Protein AF-0000000087803487 (afdb_homodimer)

Sequence (264 aa):
MKLSTILIPTVLTLSSTSTALGINCRGSGGCAGSGSIGGSGTRLSHIKNKIDGIDDNKHYNNGDHIACEENKLGTGICAFFQSTGSGGSGADAKRLVQKLINHGCTACGSVPTGKENTVKKGQLTVNYVSKPMKLSTILIPTVLTLSSTSTALGINCRGSGGCAGSGSIGGSGTRLSHIKNKIDGIDDNKHYNNGDHIACEENKLGTGICAFFQSTGSGGSGADAKRLVQKLINHGCTACGSVPTGKENTVKKGQLTVNYVSKP

Structure (mmCIF, N/CA/C/O backbone):
data_AF-0000000087803487-model_v1
#
loop_
_entity.id
_entity.type
_entity.pdbx_description
1 polymer 'Killer toxin Kp4/SMK'
#
loop_
_atom_site.group_PDB
_atom_site.id
_atom_site.type_symbol
_atom_site.label_atom_id
_atom_site.label_alt_id
_atom_site.label_comp_id
_atom_site.label_asym_id
_atom_site.label_entity_id
_atom_site.label_seq_id
_atom_site.pdbx_PDB_ins_code
_atom_site.Cartn_x
_atom_site.Cartn_y
_atom_site.Cartn_z
_atom_site.occupancy
_atom_site.B_iso_or_equiv
_atom_site.auth_seq_id
_atom_site.auth_comp_id
_atom_site.auth_asym_id
_atom_site.auth_atom_id
_atom_site.pdbx_PDB_model_num
ATOM 1 N N . MET A 1 1 ? -65.438 7.41 -13.367 1 34.5 1 MET A N 1
ATOM 2 C CA . MET A 1 1 ? -64.125 7.938 -13.016 1 34.5 1 MET A CA 1
ATOM 3 C C . MET A 1 1 ? -63.062 6.871 -13.188 1 34.5 1 MET A C 1
ATOM 5 O O . MET A 1 1 ? -63.094 5.84 -12.516 1 34.5 1 MET A O 1
ATOM 9 N N . LYS A 1 2 ? -62.531 6.637 -14.469 1 46.53 2 LYS A N 1
ATOM 10 C CA . LYS A 1 2 ? -61.469 5.715 -14.82 1 46.53 2 LYS A CA 1
ATOM 11 C C . LYS A 1 2 ? -60.188 5.992 -14.008 1 46.53 2 LYS A C 1
ATOM 13 O O . LYS A 1 2 ? -59.688 7.109 -14.023 1 46.53 2 LYS A O 1
ATOM 18 N N . LEU A 1 3 ? -59.969 5.293 -12.914 1 48.53 3 LEU A N 1
ATOM 19 C CA . LEU A 1 3 ? -58.781 5.281 -12.094 1 48.53 3 LEU A CA 1
ATOM 20 C C . LEU A 1 3 ? -57.562 4.898 -12.93 1 48.53 3 LEU A C 1
ATOM 22 O O . LEU A 1 3 ? -57.469 3.775 -13.43 1 48.53 3 LEU A O 1
ATOM 26 N N . SER A 1 4 ? -56.969 5.828 -13.742 1 49.94 4 SER A N 1
ATOM 27 C CA . SER A 1 4 ? -55.75 5.578 -14.453 1 49.94 4 SER A CA 1
ATOM 28 C C . SER A 1 4 ? -54.594 5.293 -13.492 1 49.94 4 SER A C 1
ATOM 30 O O . SER A 1 4 ? -54.344 6.062 -12.555 1 49.94 4 SER A O 1
ATOM 32 N N . THR A 1 5 ? -54.281 4.066 -13.227 1 52 5 THR A N 1
ATOM 33 C CA . THR A 1 5 ? -53.125 3.58 -12.461 1 52 5 THR A CA 1
ATOM 34 C C . THR A 1 5 ? -51.844 4.062 -13.078 1 52 5 THR A C 1
ATOM 36 O O . THR A 1 5 ? -51.531 3.75 -14.234 1 52 5 THR A O 1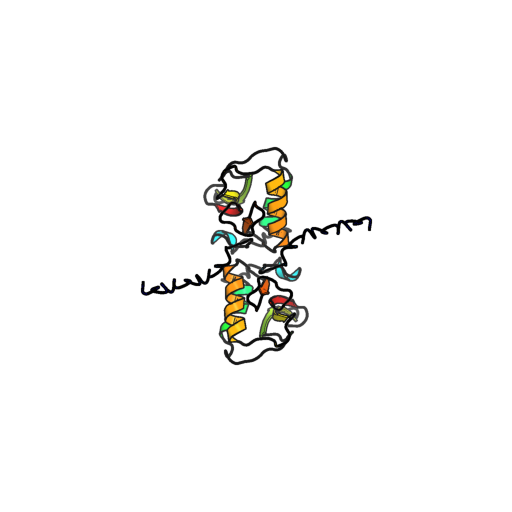
ATOM 39 N N . ILE A 1 6 ? -51.344 5.301 -12.758 1 52.5 6 ILE A N 1
ATOM 40 C CA . ILE A 1 6 ? -50 5.773 -13.125 1 52.5 6 ILE A CA 1
ATOM 41 C C . ILE A 1 6 ? -48.938 4.852 -12.531 1 52.5 6 ILE A C 1
ATOM 43 O O . ILE A 1 6 ? -48.844 4.723 -11.305 1 52.5 6 ILE A O 1
ATOM 47 N N . LEU A 1 7 ? -48.5 3.861 -13.25 1 50.97 7 LEU A N 1
ATOM 48 C CA . LEU A 1 7 ? -47.344 3.047 -12.852 1 50.97 7 LEU A CA 1
ATOM 49 C C . LEU A 1 7 ? -46.094 3.891 -12.766 1 50.97 7 LEU A C 1
ATOM 51 O O . LEU A 1 7 ? -45.656 4.484 -13.766 1 50.97 7 LEU A O 1
ATOM 55 N N . ILE A 1 8 ? -45.688 4.43 -11.633 1 52.19 8 ILE A N 1
ATOM 56 C CA . ILE A 1 8 ? -44.438 5.129 -11.43 1 52.19 8 ILE A CA 1
ATOM 57 C C . ILE A 1 8 ? -43.281 4.152 -11.602 1 52.19 8 ILE A C 1
ATOM 59 O O . ILE A 1 8 ? -43.188 3.145 -10.898 1 52.19 8 ILE A O 1
ATOM 63 N N . PRO A 1 9 ? -42.531 4.262 -12.68 1 53.34 9 PRO A N 1
ATOM 64 C CA . PRO A 1 9 ? -41.344 3.391 -12.789 1 53.34 9 PRO A CA 1
ATOM 65 C C . PRO A 1 9 ? -40.312 3.645 -11.695 1 53.34 9 PRO A C 1
ATOM 67 O O . PRO A 1 9 ? -40 4.801 -11.375 1 53.34 9 PRO A O 1
ATOM 70 N N . THR A 1 10 ? -40.188 2.717 -10.773 1 50.25 10 THR A N 1
ATOM 71 C CA . THR A 1 10 ? -39.094 2.775 -9.789 1 50.25 10 THR A CA 1
ATOM 72 C C . THR A 1 10 ? -37.75 2.652 -10.461 1 50.25 10 THR A C 1
ATOM 74 O O . THR A 1 10 ? -37.469 1.669 -11.156 1 50.25 10 THR A O 1
ATOM 77 N N . VAL A 1 11 ? -37 3.768 -10.766 1 45.25 11 VAL A N 1
ATOM 78 C CA . VAL A 1 11 ? -35.656 3.762 -11.258 1 45.25 11 VAL A CA 1
ATOM 79 C C . VAL A 1 11 ? -34.719 3.131 -10.211 1 45.25 11 VAL A C 1
ATOM 81 O O . VAL A 1 11 ? -34.562 3.656 -9.102 1 45.25 11 VAL A O 1
ATOM 84 N N . LEU A 1 12 ? -34.438 1.864 -10.242 1 41.06 12 LEU A N 1
ATOM 85 C CA . LEU A 1 12 ? -33.375 1.243 -9.461 1 41.06 12 LEU A CA 1
ATOM 86 C C . LEU A 1 12 ? -32 1.821 -9.836 1 41.06 12 LEU A C 1
ATOM 88 O O . LEU A 1 12 ? -31.547 1.643 -10.969 1 41.06 12 LEU A O 1
ATOM 92 N N . THR A 1 13 ? -31.578 2.938 -9.305 1 40.91 13 THR A N 1
ATOM 93 C CA . THR A 1 13 ? -30.203 3.396 -9.492 1 40.91 13 THR A CA 1
ATOM 94 C C . THR A 1 13 ? -29.203 2.393 -8.914 1 40.91 13 THR A C 1
ATOM 96 O O . THR A 1 13 ? -29.297 2.027 -7.742 1 40.91 13 THR A O 1
ATOM 99 N N . LEU A 1 14 ? -28.734 1.494 -9.648 1 40 14 LEU A N 1
ATOM 100 C CA . LEU A 1 14 ? -27.562 0.733 -9.25 1 40 14 LEU A CA 1
ATOM 101 C C . LEU A 1 14 ? -26.422 1.665 -8.844 1 40 14 LEU A C 1
ATOM 103 O O . LEU A 1 14 ? -25.891 2.404 -9.68 1 40 14 LEU A O 1
ATOM 107 N N . SER A 1 15 ? -26.375 2.162 -7.691 1 35.06 15 SER A N 1
ATOM 108 C CA . SER A 1 15 ? -25.188 2.854 -7.199 1 35.06 15 SER A CA 1
ATOM 109 C C . SER A 1 15 ? -23.938 2.01 -7.398 1 35.06 15 SER A C 1
ATOM 111 O O . SER A 1 15 ? -23.812 0.922 -6.832 1 35.06 15 SER A O 1
ATOM 113 N N . SER A 1 16 ? -23.359 2.047 -8.547 1 38.47 16 SER A N 1
ATOM 114 C CA . SER A 1 16 ? -22.016 1.494 -8.617 1 38.47 16 SER A CA 1
ATOM 115 C C . SER A 1 16 ? -21.156 1.975 -7.445 1 38.47 16 SER A C 1
ATOM 117 O O . SER A 1 16 ? -21 3.18 -7.242 1 38.47 16 SER A O 1
ATOM 119 N N . THR A 1 17 ? -21.219 1.384 -6.344 1 41 17 THR A N 1
ATOM 120 C CA . THR A 1 17 ? -20.312 1.704 -5.238 1 41 17 THR A CA 1
ATOM 121 C C . THR A 1 17 ? -18.875 1.865 -5.734 1 41 17 THR A C 1
ATOM 123 O O . THR A 1 17 ? -18.25 0.888 -6.129 1 41 17 THR A O 1
ATOM 126 N N . SER A 1 18 ? -18.75 2.797 -6.691 1 46.12 18 SER A N 1
ATOM 127 C CA . SER A 1 18 ? -17.344 3.105 -6.938 1 46.12 18 SER A CA 1
ATOM 128 C C . SER A 1 18 ? -16.562 3.164 -5.633 1 46.12 18 SER A C 1
ATOM 130 O O . SER A 1 18 ? -16.922 3.898 -4.711 1 46.12 18 SER A O 1
ATOM 132 N N . THR A 1 19 ? -16.141 1.984 -5.223 1 59.47 19 THR A N 1
ATOM 133 C CA . THR A 1 19 ? -15.422 1.932 -3.951 1 59.47 19 THR A CA 1
ATOM 134 C C . THR A 1 19 ? -14.367 3.029 -3.877 1 59.47 19 THR A C 1
ATOM 136 O O . THR A 1 19 ? -13.508 3.135 -4.758 1 59.47 19 THR A O 1
ATOM 139 N N . ALA A 1 20 ? -14.703 4.145 -3.322 1 76.88 20 ALA A N 1
ATOM 140 C CA . ALA A 1 20 ? -13.82 5.285 -3.092 1 76.88 20 ALA A CA 1
ATOM 141 C C . ALA A 1 20 ? -12.445 4.828 -2.621 1 76.88 20 ALA A C 1
ATOM 143 O O . ALA A 1 20 ? -12.328 3.83 -1.909 1 76.88 20 ALA A O 1
ATOM 144 N N . LEU A 1 21 ? -11.414 5.488 -3.158 1 89.56 21 LEU A N 1
ATOM 145 C CA . LEU A 1 21 ? -10.039 5.168 -2.783 1 89.56 21 LEU A CA 1
ATOM 146 C C . LEU A 1 21 ? -9.82 5.395 -1.293 1 89.56 21 LEU A C 1
ATOM 148 O O . LEU A 1 21 ? -10.031 6.5 -0.791 1 89.56 21 LEU A O 1
ATOM 152 N N . GLY A 1 22 ? -9.562 4.293 -0.544 1 95.12 22 GLY A N 1
ATOM 153 C CA . GLY A 1 22 ? -9.211 4.383 0.862 1 95.12 22 GLY A CA 1
ATOM 154 C C . GLY A 1 22 ? -7.711 4.48 1.095 1 95.12 22 GLY A C 1
ATOM 155 O O . GLY A 1 22 ? -7.004 5.145 0.338 1 95.12 22 GLY A O 1
ATOM 156 N N . ILE A 1 23 ? -7.289 3.928 2.154 1 97.12 23 ILE A N 1
ATOM 157 C CA . ILE A 1 23 ? -5.855 3.91 2.438 1 97.12 23 ILE A CA 1
ATOM 158 C C . ILE A 1 23 ? -5.113 3.225 1.294 1 97.12 23 ILE A C 1
ATOM 160 O O . ILE A 1 23 ? -5.578 2.219 0.756 1 97.12 23 ILE A O 1
ATOM 164 N N . ASN A 1 24 ? -3.982 3.787 0.907 1 96.94 24 ASN A N 1
ATOM 165 C CA . ASN A 1 24 ? -3.197 3.271 -0.21 1 96.94 24 ASN A CA 1
ATOM 166 C C . ASN A 1 24 ? -1.729 3.664 -0.09 1 96.94 24 ASN A C 1
ATOM 168 O O . ASN A 1 24 ? -1.373 4.516 0.727 1 96.94 24 ASN A O 1
ATOM 172 N N . CYS A 1 25 ? -0.893 3.092 -0.933 1 95.31 25 CYS A N 1
ATOM 173 C CA . CYS A 1 25 ? 0.537 3.379 -0.906 1 95.31 25 CYS A CA 1
ATOM 174 C C . CYS A 1 25 ? 0.983 4.047 -2.199 1 95.31 25 CYS A C 1
ATOM 176 O O . CYS A 1 25 ? 2.107 3.836 -2.658 1 95.31 25 CYS A O 1
ATOM 178 N N . ARG A 1 26 ? 0.117 4.855 -2.797 1 94 26 ARG A N 1
ATOM 179 C CA . ARG A 1 26 ? 0.461 5.578 -4.02 1 94 26 ARG A CA 1
ATOM 180 C C . ARG A 1 26 ? 1.371 6.762 -3.717 1 94 26 ARG A C 1
ATOM 182 O O . ARG A 1 26 ? 1.434 7.23 -2.578 1 94 26 ARG A O 1
ATOM 189 N N . GLY A 1 27 ? 2.027 7.16 -4.758 1 92.12 27 GLY A N 1
ATOM 190 C CA . GLY A 1 27 ? 2.859 8.352 -4.699 1 92.12 27 GLY A CA 1
ATOM 191 C C . GLY A 1 27 ? 3.416 8.758 -6.051 1 92.12 27 GLY A C 1
ATOM 192 O O . GLY A 1 27 ? 3.283 8.016 -7.027 1 92.12 27 GLY A O 1
ATOM 193 N N . SER A 1 28 ? 3.945 9.891 -6.008 1 89.75 28 SER A N 1
ATOM 194 C CA . SER A 1 28 ? 4.59 10.359 -7.227 1 89.75 28 SER A CA 1
ATOM 195 C C . SER A 1 28 ? 5.828 9.531 -7.559 1 89.75 28 SER A C 1
ATOM 197 O O . SER A 1 28 ? 6.223 8.664 -6.781 1 89.75 28 SER A O 1
ATOM 199 N N . GLY A 1 29 ? 6.43 9.719 -8.719 1 82.38 29 GLY A N 1
ATOM 200 C CA . GLY A 1 29 ? 7.555 8.945 -9.219 1 82.38 29 GLY A CA 1
ATOM 201 C C . GLY A 1 29 ? 8.75 8.961 -8.281 1 82.38 29 GLY A C 1
ATOM 202 O O . GLY A 1 29 ? 9.508 7.992 -8.234 1 82.38 29 GLY A O 1
ATOM 203 N N . GLY A 1 30 ? 8.898 10.039 -7.594 1 79.56 30 GLY A N 1
ATOM 204 C CA . GLY A 1 30 ? 10 10.148 -6.648 1 79.56 30 GLY A CA 1
ATOM 205 C C . GLY A 1 30 ? 9.906 9.172 -5.496 1 79.56 30 GLY A C 1
ATOM 206 O O . GLY A 1 30 ? 10.859 8.992 -4.742 1 79.56 30 GLY A O 1
ATOM 207 N N . CYS A 1 31 ? 8.75 8.438 -5.336 1 82.31 31 CYS A N 1
ATOM 208 C CA . CYS A 1 31 ? 8.547 7.469 -4.262 1 82.31 31 CYS A CA 1
ATOM 209 C C . CYS A 1 31 ? 9.07 6.094 -4.66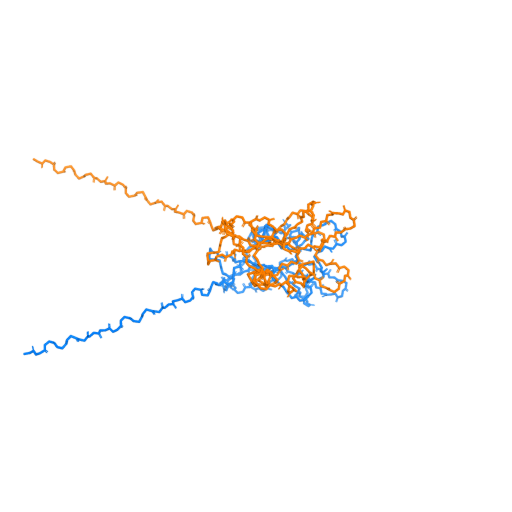4 1 82.31 31 CYS A C 1
ATOM 211 O O . CYS A 1 31 ? 9.297 5.238 -3.805 1 82.31 31 CYS A O 1
ATOM 213 N N . ALA A 1 32 ? 8.922 5.695 -5.945 1 65.44 32 ALA A N 1
ATOM 214 C CA . ALA A 1 32 ? 9.281 4.371 -6.449 1 65.44 32 ALA A CA 1
ATOM 215 C C . ALA A 1 32 ? 10.688 3.973 -6.004 1 65.44 32 ALA A C 1
ATOM 217 O O . ALA A 1 32 ? 10.938 2.809 -5.684 1 65.44 32 ALA A O 1
ATOM 218 N N . GLY A 1 33 ? 11.688 4.562 -6.281 1 55.84 33 GLY A N 1
ATOM 219 C CA . GLY A 1 33 ? 13.07 4.199 -6.012 1 55.84 33 GLY A CA 1
ATOM 220 C C . GLY A 1 33 ? 13.406 4.191 -4.535 1 55.84 33 GLY A C 1
ATOM 221 O O . GLY A 1 33 ? 14.422 3.619 -4.125 1 55.84 33 GLY A O 1
ATOM 222 N N . SER A 1 34 ? 12.82 4.82 -3.801 1 48.91 34 SER A N 1
ATOM 223 C CA . SER A 1 34 ? 13.383 5.273 -2.531 1 48.91 34 SER A CA 1
ATOM 224 C C . SER A 1 34 ? 12.844 4.453 -1.364 1 48.91 34 SER A C 1
ATOM 226 O O . SER A 1 34 ? 12.773 4.941 -0.235 1 48.91 34 SER A O 1
ATOM 228 N N . GLY A 1 35 ? 12.25 3.293 -1.621 1 50.19 35 GLY A N 1
ATOM 229 C CA . GLY A 1 35 ? 11.742 2.684 -0.401 1 50.19 35 GLY A CA 1
ATOM 230 C C . GLY A 1 35 ? 12.828 2.441 0.635 1 50.19 35 GLY A C 1
ATOM 231 O O . GLY A 1 35 ? 12.633 2.721 1.819 1 50.19 35 GLY A O 1
ATOM 232 N N . SER A 1 36 ? 13.805 1.493 0.255 1 48.56 36 SER A N 1
ATOM 233 C CA . SER A 1 36 ? 14.805 1.245 1.288 1 48.56 36 SER A CA 1
ATOM 234 C C . SER A 1 36 ? 15.969 2.223 1.175 1 48.56 36 SER A C 1
ATOM 236 O O . SER A 1 36 ? 16.438 2.514 0.072 1 48.56 36 SER A O 1
ATOM 238 N N . ILE A 1 37 ? 16 3.201 1.838 1 43.38 37 ILE A N 1
ATOM 239 C CA . ILE A 1 37 ? 17.25 3.957 1.937 1 43.38 37 ILE A CA 1
ATOM 240 C C . ILE A 1 37 ? 18.297 3.135 2.689 1 43.38 37 ILE A C 1
ATOM 242 O O . ILE A 1 37 ? 17.938 2.271 3.5 1 43.38 37 ILE A O 1
ATOM 246 N N . GLY A 1 38 ? 19.469 3.02 2.018 1 43.19 38 GLY A N 1
ATOM 247 C CA . GLY A 1 38 ? 20.656 2.326 2.496 1 43.19 38 GLY A CA 1
ATOM 248 C C . GLY A 1 38 ? 20.656 2.102 3.996 1 43.19 38 GLY A C 1
ATOM 249 O O . GLY A 1 38 ? 21.453 1.324 4.516 1 43.19 38 GLY A O 1
ATOM 250 N N . GLY A 1 39 ? 20.031 2.988 4.633 1 46.22 39 GLY A N 1
ATOM 251 C CA . GLY A 1 39 ? 20.062 2.771 6.07 1 46.22 39 GLY A CA 1
ATOM 252 C C . GLY A 1 39 ? 18.922 1.881 6.555 1 46.22 39 GLY A C 1
ATOM 253 O O . GLY A 1 39 ? 18.203 1.3 5.75 1 46.22 39 GLY A O 1
ATOM 254 N N . SER A 1 40 ? 18.922 1.599 7.859 1 58.66 40 SER A N 1
ATOM 255 C CA . SER A 1 40 ? 17.938 0.827 8.594 1 58.66 40 SER A CA 1
ATOM 256 C C . SER A 1 40 ? 16.547 1.464 8.492 1 58.66 40 SER A C 1
ATOM 258 O O . SER A 1 40 ? 16.391 2.664 8.727 1 58.66 40 SER A O 1
ATOM 260 N N . GLY A 1 41 ? 15.68 0.873 7.691 1 76.38 41 GLY A N 1
ATOM 261 C CA . GLY A 1 41 ? 14.281 1.283 7.684 1 76.38 41 GLY A CA 1
ATOM 262 C C . GLY A 1 41 ? 13.82 1.805 6.332 1 76.38 41 GLY A C 1
ATOM 263 O O . GLY A 1 41 ? 14.594 1.833 5.375 1 76.38 41 GLY A O 1
ATOM 264 N N . THR A 1 42 ? 12.656 2.188 6.211 1 84.62 42 THR A N 1
ATOM 265 C CA . THR A 1 42 ? 12.062 2.744 5 1 84.62 42 THR A CA 1
ATOM 266 C C . THR A 1 42 ? 12.016 4.266 5.07 1 84.62 42 THR A C 1
ATOM 268 O O . THR A 1 42 ? 12.219 4.852 6.137 1 84.62 42 THR A O 1
ATOM 271 N N . ARG A 1 43 ? 11.844 4.949 3.957 1 87.38 43 ARG A N 1
ATOM 272 C CA . ARG A 1 43 ? 11.672 6.398 3.951 1 87.38 43 ARG A CA 1
ATOM 273 C C . ARG A 1 43 ? 10.477 6.812 4.809 1 87.38 43 ARG A C 1
ATOM 275 O O . ARG A 1 43 ? 10.539 7.824 5.512 1 87.38 43 ARG A O 1
ATOM 282 N N . LEU A 1 44 ? 9.453 5.996 4.746 1 92.31 44 LEU A N 1
ATOM 283 C CA . LEU A 1 44 ? 8.273 6.285 5.559 1 92.31 44 LEU A CA 1
ATOM 284 C C . LEU A 1 44 ? 8.602 6.164 7.047 1 92.31 44 LEU A C 1
ATOM 286 O O . LEU A 1 44 ? 8.094 6.941 7.859 1 92.31 44 LEU A O 1
ATOM 290 N N . SER A 1 45 ? 9.43 5.207 7.379 1 92.06 45 SER A N 1
ATOM 291 C CA . SER A 1 45 ? 9.797 5.082 8.789 1 92.06 45 SER A CA 1
ATOM 292 C C . SER A 1 45 ? 10.602 6.289 9.258 1 92.06 45 SER A C 1
ATOM 294 O O . SER A 1 45 ? 10.484 6.703 10.414 1 92.06 45 SER A O 1
ATOM 296 N N . HIS A 1 46 ? 11.383 6.859 8.359 1 92.38 46 HIS A N 1
ATOM 297 C CA . HIS A 1 46 ? 12.102 8.078 8.711 1 92.38 46 HIS A CA 1
ATOM 298 C C . HIS A 1 46 ? 11.141 9.242 8.93 1 92.38 46 HIS A C 1
ATOM 300 O O . HIS A 1 46 ? 11.305 10.016 9.875 1 92.38 46 HIS A O 1
ATOM 306 N N . ILE A 1 47 ? 10.219 9.367 8.07 1 95.19 47 ILE A N 1
ATOM 307 C CA . ILE A 1 47 ? 9.188 10.383 8.234 1 95.19 47 ILE A CA 1
ATOM 308 C C . ILE A 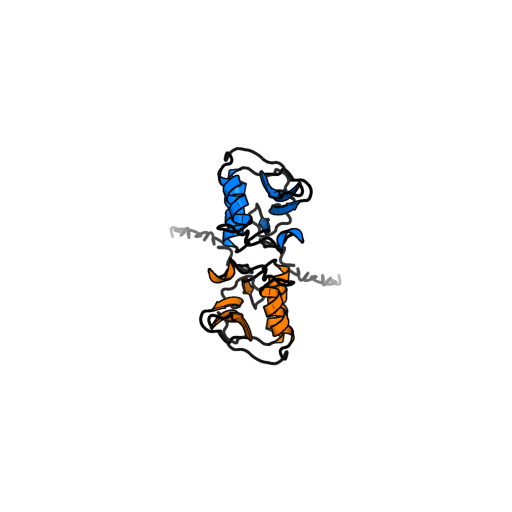1 47 ? 8.477 10.188 9.57 1 95.19 47 ILE A C 1
ATOM 310 O O . ILE A 1 47 ? 8.258 11.148 10.312 1 95.19 47 ILE A O 1
ATOM 314 N N . LYS A 1 48 ? 8.133 8.977 9.836 1 97.19 48 LYS A N 1
ATOM 315 C CA . LYS A 1 48 ? 7.473 8.648 11.094 1 97.19 48 LYS A CA 1
ATOM 316 C C . LYS A 1 48 ? 8.312 9.094 12.289 1 97.19 48 LYS A C 1
ATOM 318 O O . LYS A 1 48 ? 7.789 9.656 13.25 1 97.19 48 LYS A O 1
ATOM 323 N N . ASN A 1 49 ? 9.57 8.773 12.211 1 97 49 ASN A N 1
ATOM 324 C CA . ASN A 1 49 ? 10.453 9.156 13.305 1 97 49 ASN A CA 1
ATOM 325 C C . ASN A 1 49 ? 10.43 10.664 13.555 1 97 49 ASN A C 1
ATOM 327 O O . ASN A 1 49 ? 10.406 11.109 14.703 1 97 49 ASN A O 1
ATOM 331 N N . LYS A 1 50 ? 10.414 11.414 12.57 1 97.62 50 LYS A N 1
ATOM 332 C CA . LYS A 1 50 ? 10.344 12.867 12.711 1 97.62 50 LYS A CA 1
ATOM 333 C C . LYS A 1 50 ? 9 13.297 13.281 1 97.62 50 LYS A C 1
ATOM 335 O O . LYS A 1 50 ? 8.945 14.156 14.156 1 97.62 50 LYS A O 1
ATOM 340 N N . ILE A 1 51 ? 8.008 12.742 12.82 1 98.69 51 ILE A N 1
ATOM 341 C CA . ILE A 1 51 ? 6.668 13.094 13.266 1 98.69 51 ILE A CA 1
ATOM 342 C C . ILE A 1 51 ? 6.504 12.742 14.742 1 98.69 51 ILE A C 1
ATOM 344 O O . ILE A 1 51 ? 5.836 13.461 15.492 1 98.69 51 ILE A O 1
ATOM 348 N N . ASP A 1 52 ? 7.062 11.633 15.148 1 98.5 52 ASP A N 1
ATOM 349 C CA . ASP A 1 52 ? 6.938 11.18 16.531 1 98.5 52 ASP A CA 1
ATOM 350 C C . ASP A 1 52 ? 7.496 12.219 17.5 1 98.5 52 ASP A C 1
ATOM 352 O O . ASP A 1 52 ? 7.137 12.227 18.672 1 98.5 52 ASP A O 1
ATOM 356 N N . GLY A 1 53 ? 8.336 13.07 16.984 1 98.31 53 GLY A N 1
ATOM 357 C CA . GLY A 1 53 ? 8.938 14.086 17.828 1 98.31 53 GLY A CA 1
ATOM 358 C C . GLY A 1 53 ? 8.117 15.359 17.906 1 98.31 53 GLY A C 1
ATOM 359 O O . GLY A 1 53 ? 8.453 16.281 18.656 1 98.31 53 GLY A O 1
ATOM 360 N N . ILE A 1 54 ? 7.109 15.406 17.281 1 98.38 54 ILE A N 1
ATOM 361 C CA . ILE A 1 54 ? 6.309 16.625 17.203 1 98.38 54 ILE A CA 1
ATOM 362 C C . ILE A 1 54 ? 5.355 16.703 18.391 1 98.38 54 ILE A C 1
ATOM 364 O O . ILE A 1 54 ? 4.871 15.68 18.875 1 98.38 54 ILE A O 1
ATOM 368 N N . ASP A 1 55 ? 5.023 17.922 18.781 1 98.75 55 ASP A N 1
ATOM 369 C CA . ASP A 1 55 ? 4.02 18.156 19.828 1 98.75 55 ASP A CA 1
ATOM 370 C C . ASP A 1 55 ? 2.639 17.688 19.359 1 98.75 55 ASP A C 1
ATOM 372 O O . ASP A 1 55 ? 2.184 18.047 18.281 1 98.75 55 ASP A O 1
ATOM 376 N N . ASP A 1 56 ? 1.966 16.984 20.266 1 98.75 56 ASP A N 1
ATOM 377 C CA . ASP A 1 56 ? 0.667 16.406 19.922 1 98.75 56 ASP A CA 1
ATOM 378 C C . ASP A 1 56 ? -0.36 17.5 19.641 1 98.75 56 ASP A C 1
ATOM 380 O O . ASP A 1 56 ? -1.311 17.281 18.891 1 98.75 56 ASP A O 1
ATOM 384 N N . ASN A 1 57 ? -0.184 18.594 20.219 1 98.56 57 ASN A N 1
ATOM 385 C CA . ASN A 1 57 ? -1.188 19.641 20.156 1 98.56 57 ASN A CA 1
ATOM 386 C C . ASN A 1 57 ? -0.896 20.625 19.016 1 98.56 57 ASN A C 1
ATOM 388 O O . ASN A 1 57 ? -1.694 21.516 18.75 1 98.56 57 ASN A O 1
ATOM 392 N N . LYS A 1 58 ? 0.21 20.484 18.375 1 98.69 58 LYS A N 1
ATOM 393 C CA . LYS A 1 58 ? 0.499 21.344 17.234 1 98.69 58 LYS A CA 1
ATOM 394 C C . LYS A 1 58 ? -0.504 21.125 16.109 1 98.69 58 LYS A C 1
ATOM 396 O O . LYS A 1 58 ? -0.825 19.984 15.773 1 98.69 58 LYS A O 1
ATOM 401 N N . HIS A 1 59 ? -1.035 22.219 15.633 1 98.75 59 HIS A N 1
ATOM 402 C CA . HIS A 1 59 ? -2.016 22.141 14.555 1 98.75 59 HIS A CA 1
ATOM 403 C C . HIS A 1 59 ? -1.366 22.391 13.195 1 98.75 59 HIS A C 1
ATOM 405 O O . HIS A 1 59 ? -0.527 23.281 13.062 1 98.75 59 HIS A O 1
ATOM 411 N N . TYR A 1 60 ? -1.729 21.672 12.242 1 98.75 60 TYR A N 1
ATOM 412 C CA . TYR A 1 60 ? -1.327 21.844 10.852 1 98.75 60 TYR A CA 1
ATOM 413 C C . TYR A 1 60 ? -2.539 22.062 9.953 1 98.75 60 TYR A C 1
ATOM 415 O O . TYR A 1 60 ? -3.508 21.297 10.008 1 98.75 60 TYR A O 1
ATOM 423 N N . ASN A 1 61 ? -2.463 23.031 9.18 1 98.44 61 ASN A N 1
ATOM 424 C CA . ASN A 1 61 ? -3.506 23.281 8.195 1 98.44 61 ASN A CA 1
ATOM 425 C C . ASN A 1 61 ? -3.352 22.375 6.973 1 98.44 61 ASN A C 1
ATOM 427 O O . ASN A 1 61 ? -2.324 21.719 6.809 1 98.44 61 ASN A O 1
ATOM 431 N N . ASN A 1 62 ? -4.426 22.359 6.145 1 98.38 62 ASN A N 1
ATOM 432 C CA . ASN A 1 62 ? -4.363 21.703 4.844 1 98.38 62 ASN A CA 1
ATOM 433 C C . ASN A 1 62 ? -3.15 22.156 4.039 1 98.38 62 ASN A C 1
ATOM 435 O O . ASN A 1 62 ? -2.939 23.359 3.857 1 98.38 62 ASN A O 1
ATOM 439 N N . GLY A 1 63 ? -2.336 21.188 3.703 1 97.75 63 GLY A N 1
ATOM 440 C CA . GLY A 1 63 ? -1.217 21.5 2.83 1 97.75 63 GLY A CA 1
ATOM 441 C C . GLY A 1 63 ? 0.066 21.797 3.584 1 97.75 63 GLY A C 1
ATOM 442 O O . GLY A 1 63 ? 1.152 21.781 3.002 1 97.75 63 GLY A O 1
ATOM 443 N N . ASP A 1 64 ? -0.003 22.047 4.902 1 98.19 64 ASP A N 1
ATOM 444 C CA . ASP A 1 64 ? 1.202 22.297 5.684 1 98.19 64 ASP A CA 1
ATOM 445 C C . ASP A 1 64 ? 2.096 21.062 5.742 1 98.19 64 ASP A C 1
ATOM 447 O O . ASP A 1 64 ? 1.611 19.953 5.973 1 98.19 64 ASP A O 1
ATOM 451 N N . HIS A 1 65 ? 3.408 21.359 5.562 1 98.38 65 HIS A N 1
ATOM 452 C CA . HIS A 1 65 ? 4.332 20.25 5.77 1 98.38 65 HIS A CA 1
ATOM 453 C C . HIS A 1 65 ? 4.508 19.953 7.254 1 98.38 65 HIS A C 1
ATOM 455 O O . HIS A 1 65 ? 4.871 20.828 8.031 1 98.38 65 HIS A O 1
ATOM 461 N N . ILE A 1 66 ? 4.336 18.766 7.605 1 98.69 66 ILE A N 1
ATOM 462 C CA . ILE A 1 66 ? 4.465 18.312 8.984 1 98.69 66 ILE A CA 1
ATOM 463 C C . ILE A 1 66 ? 5.906 17.891 9.258 1 98.69 66 ILE A C 1
ATOM 465 O O . ILE A 1 66 ? 6.512 18.328 10.242 1 98.69 66 ILE A O 1
ATOM 469 N N . ALA A 1 67 ? 6.402 17.047 8.406 1 98.06 67 ALA A N 1
ATOM 470 C CA . ALA A 1 67 ? 7.785 16.562 8.422 1 98.06 67 ALA A CA 1
ATOM 471 C C . ALA A 1 67 ? 8.258 16.219 7.008 1 98.06 67 ALA A C 1
ATOM 473 O O . ALA A 1 67 ? 7.477 15.75 6.184 1 98.06 67 ALA A O 1
ATOM 474 N N . CYS A 1 68 ? 9.5 16.484 6.793 1 96.25 68 CYS A N 1
ATOM 475 C CA . CYS A 1 68 ? 10.078 16.188 5.488 1 96.25 68 CYS A CA 1
ATOM 476 C C . CYS A 1 68 ? 11.438 15.508 5.637 1 96.25 68 CYS A C 1
ATOM 478 O O . CYS A 1 68 ? 12.148 15.734 6.613 1 96.25 68 CYS A O 1
ATOM 480 N N . GLU A 1 69 ? 11.641 14.664 4.742 1 90.94 69 GLU A N 1
ATOM 481 C CA . GLU A 1 69 ? 12.977 14.141 4.477 1 90.94 69 GLU A CA 1
ATOM 482 C C . GLU A 1 69 ? 13.523 14.672 3.156 1 90.94 69 GLU A C 1
ATOM 484 O O . GLU A 1 69 ? 13.094 14.242 2.084 1 90.94 69 GLU A O 1
ATOM 489 N N . GLU A 1 70 ? 14.477 15.562 3.279 1 87.38 70 GLU A N 1
ATOM 490 C CA . GLU A 1 70 ? 15.031 16.234 2.105 1 87.38 70 GLU A CA 1
ATOM 491 C C . GLU A 1 70 ? 16.297 15.523 1.61 1 87.38 70 GLU A C 1
ATOM 493 O O . GLU A 1 70 ? 17.109 15.07 2.412 1 87.38 70 GLU A O 1
ATOM 498 N N . ASN A 1 71 ? 16.344 15.477 0.332 1 80.94 71 ASN A N 1
ATOM 499 C CA . ASN A 1 71 ? 17.594 14.969 -0.227 1 80.94 71 ASN A CA 1
ATOM 500 C C . ASN A 1 71 ? 18.547 16.094 -0.593 1 80.94 71 ASN A C 1
ATOM 502 O O . ASN A 1 71 ? 18.266 17.266 -0.311 1 80.94 71 ASN A O 1
ATOM 506 N N . LYS A 1 72 ? 19.656 15.742 -1.164 1 83.56 72 LYS A N 1
ATOM 507 C CA . LYS A 1 72 ? 20.719 16.703 -1.459 1 83.56 72 LYS A CA 1
ATOM 508 C C . LYS A 1 72 ? 20.297 17.641 -2.59 1 83.56 72 LYS A C 1
ATOM 510 O O . LYS A 1 72 ? 20.891 18.719 -2.756 1 83.56 72 LYS A O 1
ATOM 515 N N . LEU A 1 73 ? 19.391 17.297 -3.344 1 83.69 73 LEU A N 1
ATOM 516 C CA . LEU A 1 73 ? 18.953 18.078 -4.484 1 83.69 73 LEU A CA 1
ATOM 517 C C . LEU A 1 73 ? 17.891 19.094 -4.07 1 83.69 73 LEU A C 1
ATOM 519 O O . LEU A 1 73 ? 17.375 19.844 -4.902 1 83.69 73 LEU A O 1
ATOM 523 N N . GLY A 1 74 ? 17.5 19.125 -2.795 1 84.5 74 GLY A N 1
ATOM 524 C CA . GLY A 1 74 ? 16.484 20.047 -2.32 1 84.5 74 GLY A CA 1
ATOM 525 C C . GLY A 1 74 ? 15.062 19.531 -2.52 1 84.5 74 GLY A C 1
ATOM 526 O O . GLY A 1 74 ? 14.102 20.312 -2.465 1 84.5 74 GLY A O 1
ATOM 527 N N . THR A 1 75 ? 14.945 18.391 -2.908 1 85.19 75 THR A N 1
ATOM 528 C CA . THR A 1 75 ? 13.664 17.703 -2.996 1 85.19 75 THR A CA 1
ATOM 529 C C . THR A 1 75 ? 13.547 16.625 -1.914 1 85.19 75 THR A C 1
ATOM 531 O O . THR A 1 75 ? 14.5 16.391 -1.165 1 85.19 75 THR A O 1
ATOM 534 N N . GLY A 1 76 ? 12.367 16.188 -1.714 1 90.56 76 GLY A N 1
ATOM 535 C CA . GLY A 1 76 ? 12.258 15.164 -0.697 1 90.56 76 GLY A CA 1
ATOM 536 C C . GLY A 1 76 ? 10.836 14.68 -0.487 1 90.56 76 GLY A C 1
ATOM 537 O O . GLY A 1 76 ? 9.945 14.992 -1.278 1 90.56 76 GLY A O 1
ATOM 538 N N . ILE A 1 77 ? 10.664 13.875 0.476 1 93.25 77 ILE A N 1
ATOM 539 C CA . ILE A 1 77 ? 9.383 13.312 0.863 1 93.25 77 ILE A CA 1
ATOM 540 C C . ILE A 1 77 ? 8.859 14.016 2.109 1 93.25 77 ILE A C 1
ATOM 542 O O . ILE A 1 77 ? 9.602 14.234 3.066 1 93.25 77 ILE A O 1
ATOM 546 N N . CYS A 1 78 ? 7.543 14.414 2.016 1 96.94 78 CYS A N 1
ATOM 547 C CA . CYS A 1 78 ? 6.941 15.109 3.15 1 96.94 78 CYS A CA 1
ATOM 548 C C . CYS A 1 78 ? 5.598 14.484 3.518 1 96.94 78 CYS A C 1
ATOM 550 O O . CYS A 1 78 ? 4.922 13.914 2.664 1 96.94 78 CYS A O 1
ATOM 552 N N . ALA A 1 79 ? 5.297 14.672 4.75 1 98.62 79 ALA A N 1
ATOM 553 C CA . ALA A 1 79 ? 3.949 14.367 5.227 1 98.62 79 ALA A CA 1
ATOM 554 C C . ALA A 1 79 ? 3.119 15.641 5.375 1 98.62 79 ALA A C 1
ATOM 556 O O . ALA A 1 79 ? 3.613 16.656 5.859 1 98.62 79 ALA A O 1
ATOM 557 N N . PHE A 1 80 ? 1.865 15.547 4.941 1 98.69 80 PHE A N 1
ATOM 558 C CA . PHE A 1 80 ? 0.972 16.688 5.055 1 98.69 80 PHE A CA 1
ATOM 559 C C . PHE A 1 80 ? -0.486 16.25 4.992 1 98.69 80 PHE A C 1
ATOM 561 O O . PHE A 1 80 ? -0.794 15.188 4.449 1 98.69 80 PHE A O 1
ATOM 568 N N . PHE A 1 81 ? -1.346 17.062 5.59 1 98.75 81 PHE A N 1
ATOM 569 C CA . PHE A 1 81 ? -2.773 16.859 5.379 1 98.75 81 PHE A CA 1
ATOM 570 C C . PHE A 1 81 ? -3.219 17.484 4.066 1 98.75 81 PHE A C 1
ATOM 572 O O . PHE A 1 81 ? -2.713 18.547 3.672 1 98.75 81 PHE A O 1
ATOM 579 N N . GLN A 1 82 ? -4.16 16.828 3.43 1 97.88 82 GLN A N 1
ATOM 580 C CA . GLN A 1 82 ? -4.754 17.422 2.238 1 97.88 82 GLN A CA 1
ATOM 581 C C . GLN A 1 82 ? -6.211 17 2.078 1 97.88 82 GLN A C 1
ATOM 583 O O . GLN A 1 82 ? -6.652 16.031 2.705 1 97.88 82 GLN A O 1
ATOM 588 N N . SER A 1 83 ? -7 17.781 1.279 1 97.62 83 SER A N 1
ATOM 589 C CA . SER A 1 83 ? -8.43 17.578 1.062 1 97.62 83 SER A CA 1
ATOM 590 C C . SER A 1 83 ? -9.203 17.672 2.373 1 97.62 83 SER A C 1
ATOM 592 O O . SER A 1 83 ? -10.172 16.953 2.58 1 97.62 83 SER A O 1
ATOM 594 N N . THR A 1 84 ? -8.703 18.453 3.227 1 95.75 84 THR A N 1
ATOM 595 C CA . THR A 1 84 ? -9.336 18.641 4.531 1 95.75 84 THR A CA 1
ATOM 596 C C . THR A 1 84 ? -9.773 20.078 4.73 1 95.75 84 THR A C 1
ATOM 598 O O . THR A 1 84 ? -9.156 21 4.188 1 95.75 84 THR A O 1
ATOM 601 N N . GLY A 1 85 ? -10.82 20.203 5.469 1 92.62 85 GLY A N 1
ATOM 602 C CA . GLY A 1 85 ? -11.242 21.547 5.816 1 92.62 85 GLY A CA 1
ATOM 603 C C . GLY A 1 85 ? -10.453 22.141 6.969 1 92.62 85 GLY A C 1
ATOM 604 O O . GLY A 1 85 ? -10.172 23.344 6.98 1 92.62 85 GLY A O 1
ATOM 605 N N . SER A 1 86 ? -10.039 21.391 7.934 1 94.06 86 SER A N 1
ATOM 606 C CA . SER A 1 86 ? -9.531 21.938 9.188 1 94.06 86 SER A CA 1
ATOM 607 C C . SER A 1 86 ? -8.102 21.484 9.453 1 94.06 86 SER A C 1
ATOM 609 O O . SER A 1 86 ? -7.477 21.922 10.43 1 94.06 86 SER A O 1
ATOM 611 N N . GLY A 1 87 ? -7.535 20.672 8.672 1 97.75 87 GLY A N 1
ATOM 612 C CA . GLY A 1 87 ? -6.219 20.125 8.984 1 97.75 87 GLY A CA 1
ATOM 613 C C . GLY A 1 87 ? -6.254 19.078 10.062 1 97.75 87 GLY A C 1
ATOM 614 O O . GLY A 1 87 ? -7.16 18.234 10.102 1 97.75 87 GLY A O 1
ATOM 615 N N . GLY A 1 88 ? -5.184 18.984 10.828 1 98.5 88 GLY A N 1
ATOM 616 C CA . GLY A 1 88 ? -5.074 18 11.891 1 98.5 88 GLY A CA 1
ATOM 617 C C . GLY A 1 88 ? -3.986 18.312 12.898 1 98.5 88 GLY A C 1
ATOM 618 O O . GLY A 1 88 ? -3.215 19.266 12.703 1 98.5 88 GLY A O 1
ATOM 619 N N . SER A 1 89 ? -3.969 17.562 13.898 1 98.75 89 SER A N 1
ATOM 620 C CA . SER A 1 89 ? -3.006 17.766 14.969 1 98.75 89 SER A CA 1
ATOM 621 C C . SER A 1 89 ? -1.794 16.859 14.82 1 98.75 89 SER A C 1
ATOM 623 O O . SER A 1 89 ? -1.813 15.922 14.016 1 98.75 89 SER A O 1
ATOM 625 N N . GLY A 1 90 ? -0.771 17.172 15.617 1 98.81 90 GLY A N 1
ATOM 626 C CA . GLY A 1 90 ? 0.362 16.266 15.695 1 98.81 90 GLY A CA 1
ATOM 627 C C . GLY A 1 90 ? -0.029 14.852 16.109 1 98.81 90 GLY A C 1
ATOM 628 O O . GLY A 1 90 ? 0.507 13.875 15.57 1 98.81 90 GLY A O 1
ATOM 629 N N . ALA A 1 91 ? -0.971 14.727 16.984 1 98.88 91 ALA A N 1
ATOM 630 C CA . ALA A 1 91 ? -1.449 13.414 17.406 1 98.88 91 ALA A CA 1
ATOM 631 C C . ALA A 1 91 ? -2.078 12.664 16.234 1 98.88 91 ALA A C 1
ATOM 633 O O . ALA A 1 91 ? -1.875 11.453 16.094 1 98.88 91 ALA A O 1
ATOM 634 N N . ASP A 1 92 ? -2.846 13.398 15.484 1 98.69 92 ASP A N 1
ATOM 635 C CA . ASP A 1 92 ? -3.439 12.789 14.297 1 98.69 92 ASP A CA 1
ATOM 636 C C . ASP A 1 92 ? -2.359 12.289 13.344 1 98.69 92 ASP A C 1
ATOM 638 O O . ASP A 1 92 ? -2.457 11.172 12.82 1 98.69 92 ASP A O 1
ATOM 642 N N . ALA A 1 93 ? -1.407 13.125 13.133 1 98.88 93 ALA A N 1
ATOM 643 C CA . ALA A 1 93 ? -0.331 12.758 12.219 1 98.88 93 ALA A CA 1
ATOM 644 C C . ALA A 1 93 ? 0.378 11.484 12.688 1 98.88 93 ALA A C 1
ATOM 646 O O . ALA A 1 93 ? 0.654 10.594 11.883 1 98.88 93 ALA A O 1
ATOM 647 N N . LYS A 1 94 ? 0.657 11.391 13.969 1 98.81 94 LYS A N 1
ATOM 648 C CA . LYS A 1 94 ? 1.313 10.211 14.531 1 98.81 94 LYS A CA 1
ATOM 649 C C . LYS A 1 94 ? 0.477 8.953 14.297 1 98.81 94 LYS A C 1
ATOM 651 O O . LYS A 1 94 ? 0.995 7.93 13.844 1 98.81 94 LYS A O 1
ATOM 656 N N . ARG A 1 95 ? -0.746 9.055 14.562 1 98.69 95 ARG A N 1
ATOM 657 C C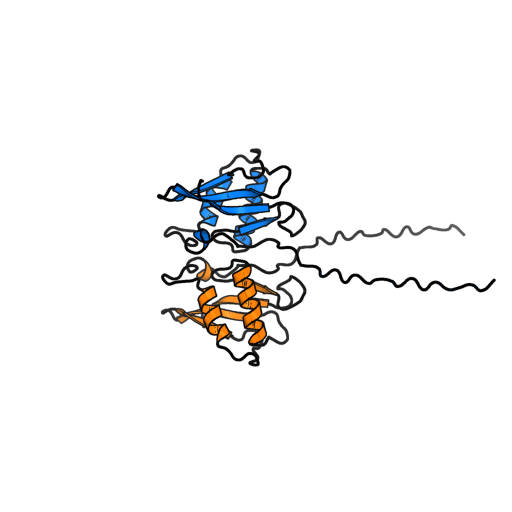A . ARG A 1 95 ? -1.656 7.926 14.414 1 98.69 95 ARG A CA 1
ATOM 658 C C . ARG A 1 95 ? -1.77 7.5 12.953 1 98.69 95 ARG A C 1
ATOM 660 O O . ARG A 1 95 ? -1.717 6.309 12.641 1 98.69 95 ARG A O 1
ATOM 667 N N . LEU A 1 96 ? -1.911 8.477 12.125 1 98.69 96 LEU A N 1
ATOM 668 C CA . LEU A 1 96 ? -2.223 8.172 10.727 1 98.69 96 LEU A CA 1
ATOM 669 C C . LEU A 1 96 ? -0.983 7.688 9.984 1 98.69 96 LEU A C 1
ATOM 671 O O . LEU A 1 96 ? -1.073 6.809 9.133 1 98.69 96 LEU A O 1
ATOM 675 N N . VAL A 1 97 ? 0.169 8.234 10.273 1 98.62 97 VAL A N 1
ATOM 676 C CA . VAL A 1 97 ? 1.37 7.734 9.609 1 98.62 97 VAL A CA 1
ATOM 677 C C . VAL A 1 97 ? 1.641 6.297 10.047 1 98.62 97 VAL A C 1
ATOM 679 O O . VAL A 1 97 ? 2.123 5.48 9.25 1 98.62 97 VAL A O 1
ATOM 682 N N . GLN A 1 98 ? 1.34 5.969 11.305 1 98.31 98 GLN A N 1
ATOM 683 C CA . GLN A 1 98 ? 1.463 4.586 11.742 1 98.31 98 GLN A CA 1
ATOM 684 C C . GLN A 1 98 ? 0.533 3.67 10.953 1 98.31 98 GLN A C 1
ATOM 686 O O . GLN A 1 98 ? 0.883 2.527 10.656 1 98.31 98 GLN A O 1
ATOM 691 N N . LYS A 1 99 ? -0.648 4.16 10.641 1 97.94 99 LYS A N 1
ATOM 692 C CA . LYS A 1 99 ? -1.576 3.365 9.844 1 97.94 99 LYS A CA 1
ATOM 693 C C . LYS A 1 99 ? -0.996 3.066 8.461 1 97.94 99 LYS A C 1
ATOM 695 O O . LYS A 1 99 ? -1.2 1.979 7.918 1 97.94 99 LYS A O 1
ATOM 700 N N . LEU A 1 100 ? -0.267 4.023 7.914 1 97.12 100 LEU A N 1
ATOM 701 C CA . LEU A 1 100 ? 0.38 3.783 6.633 1 97.12 100 LEU A CA 1
ATOM 702 C C . LEU A 1 100 ? 1.434 2.688 6.75 1 97.12 100 LEU A C 1
ATOM 704 O O . LEU A 1 100 ? 1.516 1.802 5.895 1 97.12 100 LEU A O 1
ATOM 708 N N . ILE A 1 101 ? 2.211 2.793 7.777 1 94.75 101 ILE A N 1
ATOM 709 C CA . ILE A 1 101 ? 3.24 1.782 8 1 94.75 101 ILE A CA 1
ATOM 710 C C . ILE A 1 101 ? 2.588 0.413 8.18 1 94.75 101 ILE A C 1
ATOM 712 O O . ILE A 1 101 ? 3.01 -0.567 7.562 1 94.75 101 ILE A O 1
ATOM 716 N N . ASN A 1 102 ? 1.502 0.342 8.961 1 94.88 102 ASN A N 1
ATOM 717 C CA . ASN A 1 102 ? 0.794 -0.913 9.188 1 94.88 102 ASN A CA 1
ATOM 718 C C . ASN A 1 102 ? 0.182 -1.452 7.895 1 94.88 102 ASN A C 1
ATOM 720 O O . ASN A 1 102 ? -0.012 -2.66 7.754 1 94.88 102 ASN A O 1
ATOM 724 N N . HIS A 1 103 ? -0.105 -0.623 7.012 1 95.69 103 HIS A N 1
ATOM 725 C CA . HIS A 1 103 ? -0.736 -0.97 5.742 1 95.69 103 HIS A CA 1
ATOM 726 C C . HIS A 1 103 ? 0.288 -1.503 4.746 1 95.69 103 HIS A C 1
ATOM 728 O O . HIS A 1 103 ? -0.076 -1.951 3.656 1 95.69 103 HIS A O 1
ATOM 734 N N . GLY A 1 104 ? 1.598 -1.315 5.113 1 92.94 104 GLY A N 1
ATOM 735 C CA . GLY A 1 104 ? 2.67 -1.875 4.305 1 92.94 104 GLY A CA 1
ATOM 736 C C . GLY A 1 104 ? 3.318 -0.857 3.387 1 92.94 104 GLY A C 1
ATOM 737 O O . GLY A 1 104 ? 4.109 -1.218 2.514 1 92.94 104 GLY A O 1
ATOM 738 N N . CYS A 1 105 ? 3.004 0.349 3.598 1 93.25 105 CYS A N 1
ATOM 739 C CA . CYS A 1 105 ? 3.643 1.38 2.785 1 93.25 105 CYS A CA 1
ATOM 740 C C . CYS A 1 105 ? 5.086 1.604 3.225 1 93.25 105 CYS A C 1
ATOM 742 O O . CYS A 1 105 ? 5.387 1.563 4.418 1 93.25 105 CYS A O 1
ATOM 744 N N . THR A 1 106 ? 5.898 1.975 2.186 1 89.56 106 THR A N 1
ATOM 745 C CA . THR A 1 106 ? 7.309 2.045 2.553 1 89.56 106 THR A CA 1
ATOM 746 C C . THR A 1 106 ? 7.883 3.422 2.236 1 89.56 106 THR A C 1
ATOM 748 O O . THR A 1 106 ? 8.945 3.791 2.744 1 89.56 106 THR A O 1
ATOM 751 N N . ALA A 1 107 ? 7.188 4.129 1.371 1 89 107 ALA A N 1
ATOM 752 C CA . ALA A 1 107 ? 7.727 5.441 1.026 1 89 107 ALA A CA 1
ATOM 753 C C . ALA A 1 107 ? 6.633 6.504 1.026 1 89 107 ALA A C 1
ATOM 755 O O . ALA A 1 107 ? 6.773 7.551 1.667 1 89 107 ALA A O 1
ATOM 756 N N . CYS A 1 108 ? 5.609 6.18 0.346 1 94.19 108 CYS A N 1
ATOM 757 C CA . CYS A 1 108 ? 4.512 7.117 0.169 1 94.19 108 CYS A CA 1
ATOM 758 C C . CYS A 1 108 ? 3.172 6.453 0.459 1 94.19 108 CYS A C 1
ATOM 760 O O . CYS A 1 108 ? 3.094 5.227 0.566 1 94.19 108 CYS A O 1
ATOM 762 N N . GLY A 1 109 ? 2.17 7.312 0.594 1 97.12 109 GLY A N 1
ATOM 763 C CA . GLY A 1 109 ? 0.81 6.828 0.767 1 97.12 109 GLY A CA 1
ATOM 764 C C . GLY A 1 109 ? -0.14 7.891 1.288 1 97.12 109 GLY A C 1
ATOM 765 O O . GLY A 1 109 ? 0.275 9.016 1.576 1 97.12 109 GLY A O 1
ATOM 766 N N . SER A 1 110 ? -1.383 7.508 1.275 1 98.56 110 SER A N 1
ATOM 767 C CA . SER A 1 110 ? -2.445 8.352 1.81 1 98.56 110 SER A CA 1
ATOM 768 C C . SER A 1 110 ? -3.396 7.551 2.691 1 98.56 110 SER A C 1
ATOM 770 O O . SER A 1 110 ? -3.713 6.398 2.389 1 98.56 110 SER A O 1
ATOM 772 N N . VAL A 1 111 ? -3.85 8.211 3.701 1 98.38 111 VAL A N 1
ATOM 773 C CA . VAL A 1 111 ? -4.77 7.578 4.637 1 98.38 111 VAL A CA 1
ATOM 774 C C . VAL A 1 111 ? -5.871 8.562 5.027 1 98.38 111 VAL A C 1
ATOM 776 O O . VAL A 1 111 ? -5.594 9.719 5.363 1 98.38 111 VAL A O 1
ATOM 779 N N . PRO A 1 112 ? -7.148 8.055 4.953 1 97.56 112 PRO A N 1
ATOM 780 C CA . PRO A 1 112 ? -8.242 8.945 5.336 1 97.56 112 PRO A CA 1
ATOM 781 C C . PRO A 1 112 ? -8.125 9.453 6.773 1 97.56 112 PRO A C 1
ATOM 783 O O . PRO A 1 112 ? -7.715 8.695 7.664 1 97.56 112 PRO A O 1
ATOM 786 N N . THR A 1 113 ? -8.547 10.641 6.988 1 97.38 113 THR A N 1
ATOM 787 C CA . THR A 1 113 ? -8.531 11.211 8.336 1 97.38 113 THR A CA 1
ATOM 788 C C . THR A 1 113 ? -9.812 10.852 9.086 1 97.38 113 THR A C 1
ATOM 790 O O . THR A 1 113 ? -9.844 10.891 10.312 1 97.38 113 THR A O 1
ATOM 793 N N . GLY A 1 114 ? -10.891 10.562 8.352 1 92.75 114 GLY A N 1
ATOM 794 C CA . GLY A 1 114 ? -12.188 10.328 8.977 1 92.75 114 GLY A CA 1
ATOM 795 C C . GLY A 1 114 ? -12.516 8.859 9.125 1 92.75 114 GLY A C 1
ATOM 796 O O . GLY A 1 114 ? -11.656 8 8.914 1 92.75 114 GLY A O 1
ATOM 797 N N . LYS A 1 115 ? -13.766 8.641 9.43 1 91 115 LYS A N 1
ATOM 798 C CA . LYS A 1 115 ? -14.234 7.285 9.695 1 91 115 LYS A CA 1
ATOM 799 C C . LYS A 1 115 ? -14.461 6.516 8.398 1 91 115 LYS A C 1
ATOM 801 O O . LYS A 1 115 ? -14.328 5.289 8.367 1 91 115 LYS A O 1
ATOM 806 N N . GLU A 1 116 ? -14.805 7.289 7.438 1 90.06 116 GLU A N 1
ATOM 807 C CA . GLU A 1 116 ? -15.023 6.641 6.148 1 90.06 116 GLU A CA 1
ATOM 808 C C . GLU A 1 116 ? -13.703 6.309 5.461 1 90.06 116 GLU A C 1
ATOM 810 O O . GLU A 1 116 ? -12.75 7.078 5.543 1 90.06 116 GLU A O 1
ATOM 815 N N . ASN A 1 117 ? -13.734 5.215 4.82 1 90.31 117 ASN A N 1
ATOM 816 C CA . ASN A 1 117 ? -12.539 4.809 4.094 1 90.31 117 ASN A CA 1
ATOM 817 C C . ASN A 1 117 ? -12.461 5.48 2.725 1 90.31 117 ASN A C 1
ATOM 819 O O . ASN A 1 117 ? -12.523 4.809 1.693 1 90.31 117 ASN A O 1
ATOM 823 N N . THR A 1 118 ? -12.336 6.711 2.756 1 94.38 118 THR A N 1
ATOM 824 C CA . THR A 1 118 ? -12.156 7.473 1.525 1 94.38 118 THR A CA 1
ATOM 825 C C . THR A 1 118 ? -11.211 8.656 1.754 1 94.38 118 THR A C 1
ATOM 827 O O . THR A 1 118 ? -11.352 9.383 2.738 1 94.38 118 THR A O 1
ATOM 830 N N . VAL A 1 119 ? -10.312 8.867 0.831 1 96.94 119 VAL A N 1
ATOM 831 C CA . VAL A 1 119 ? -9.336 9.938 0.972 1 96.94 119 VAL A CA 1
ATOM 832 C C . VAL A 1 119 ? -9.906 11.234 0.415 1 96.94 119 VAL A C 1
ATOM 834 O O . VAL A 1 119 ? -9.305 12.305 0.563 1 96.94 119 VAL A O 1
ATOM 837 N N . LYS A 1 120 ? -11.094 11.18 -0.08 1 95.5 120 LYS A N 1
ATOM 838 C CA . LYS A 1 120 ? -11.695 12.359 -0.699 1 95.5 120 LYS A CA 1
ATOM 839 C C . LYS A 1 120 ? -12.125 13.375 0.354 1 95.5 120 LYS A C 1
ATOM 841 O O . LYS A 1 120 ? -12.289 14.562 0.049 1 95.5 120 LYS A O 1
ATOM 846 N N . LYS A 1 121 ? -12.297 12.906 1.541 1 95.12 121 LYS A N 1
ATOM 847 C CA . LYS A 1 121 ? -12.828 13.781 2.582 1 95.12 121 LYS A CA 1
ATOM 848 C C . LYS A 1 121 ? -11.75 14.117 3.615 1 95.12 121 LYS A C 1
ATOM 850 O O . LYS A 1 121 ? -12.062 14.383 4.777 1 95.12 121 LYS A O 1
ATOM 855 N N . GLY A 1 122 ? -10.594 13.992 3.227 1 97.5 122 GLY A N 1
ATOM 856 C CA . GLY A 1 122 ? -9.461 14.273 4.098 1 97.5 122 GLY A CA 1
ATOM 857 C C . GLY A 1 122 ? -8.5 13.102 4.219 1 97.5 122 GLY A C 1
ATOM 858 O O . GLY A 1 122 ? -8.922 11.953 4.344 1 97.5 122 GLY A O 1
ATOM 859 N N . GLN A 1 123 ? -7.254 13.5 4.156 1 98.69 123 GLN A N 1
ATOM 860 C CA . GLN A 1 123 ? -6.219 12.477 4.238 1 98.69 123 GLN A CA 1
ATOM 861 C C . GLN A 1 123 ? -4.918 13.047 4.793 1 98.69 123 GLN A C 1
ATOM 863 O O . GLN A 1 123 ? -4.66 14.25 4.672 1 98.69 123 GLN A O 1
ATOM 868 N N . LEU A 1 124 ? -4.195 12.164 5.5 1 98.81 124 LEU A N 1
ATOM 869 C CA . LEU A 1 124 ? -2.754 12.367 5.609 1 98.81 124 LEU A CA 1
ATOM 870 C C . LEU A 1 124 ? -2.021 11.727 4.438 1 98.81 124 LEU A C 1
ATOM 872 O O . LEU A 1 124 ? -2.27 10.562 4.105 1 98.81 124 LEU A O 1
ATOM 876 N N . THR A 1 125 ? -1.155 12.484 3.824 1 98.69 125 THR A N 1
ATOM 877 C CA . THR A 1 125 ? -0.392 12.047 2.662 1 98.69 125 THR A CA 1
ATOM 878 C C . THR A 1 125 ? 1.107 12.156 2.926 1 98.69 125 THR A C 1
ATOM 880 O O . THR A 1 125 ? 1.57 13.148 3.496 1 98.69 125 THR A O 1
ATOM 883 N N . VAL A 1 126 ? 1.814 11.094 2.637 1 97.62 126 VAL A N 1
ATOM 884 C CA . VAL A 1 126 ? 3.266 11.148 2.49 1 97.62 126 VAL A CA 1
ATOM 885 C C . VAL A 1 126 ? 3.643 10.992 1.02 1 97.62 126 VAL A C 1
ATOM 887 O O . VAL A 1 126 ? 3.297 9.992 0.386 1 97.62 126 VAL A O 1
ATOM 890 N N . ASN A 1 127 ? 4.34 12.055 0.469 1 95.69 127 ASN A N 1
ATOM 891 C CA . ASN A 1 127 ? 4.645 12.062 -0.958 1 95.69 127 ASN A CA 1
ATOM 892 C C . ASN A 1 127 ? 5.895 12.883 -1.26 1 95.69 127 ASN A C 1
ATOM 894 O O . ASN A 1 127 ? 6.355 13.656 -0.414 1 95.69 127 ASN A O 1
ATOM 898 N N . TYR A 1 128 ? 6.41 12.562 -2.441 1 92.38 128 TYR A N 1
ATOM 899 C CA . TYR A 1 128 ? 7.535 13.344 -2.938 1 92.38 128 TYR A CA 1
ATOM 900 C C . TYR A 1 128 ? 7.098 14.766 -3.283 1 92.38 128 TYR A C 1
ATOM 902 O O . TYR A 1 128 ? 6.047 14.961 -3.898 1 92.38 128 TYR A O 1
ATOM 910 N N . VAL A 1 129 ? 7.852 15.742 -2.809 1 91.75 129 VAL A N 1
ATOM 911 C CA . VAL A 1 129 ? 7.57 17.141 -3.098 1 91.75 129 VAL A CA 1
ATOM 912 C C . VAL A 1 129 ? 8.828 17.812 -3.643 1 91.75 129 VAL A C 1
ATOM 914 O O . VAL A 1 129 ? 9.945 17.484 -3.248 1 91.75 129 VAL A O 1
ATOM 917 N N . SER A 1 130 ? 8.586 18.75 -4.539 1 88.12 130 SER A N 1
ATOM 918 C CA . SER A 1 130 ? 9.703 19.453 -5.168 1 88.12 130 SER A CA 1
ATOM 919 C C . SER A 1 130 ? 10.297 20.484 -4.23 1 88.12 130 SER A C 1
ATOM 921 O O . SER A 1 130 ? 11.477 20.828 -4.352 1 88.12 130 SER A O 1
ATOM 923 N N . LYS A 1 131 ? 9.531 21.031 -3.277 1 87.69 131 LYS A N 1
ATOM 924 C CA . LYS A 1 131 ? 10.023 22 -2.301 1 87.69 131 LYS A CA 1
ATOM 925 C C . LYS A 1 131 ? 9.617 21.609 -0.883 1 87.69 131 LYS A C 1
ATOM 927 O O . LYS A 1 131 ? 8.641 22.125 -0.341 1 87.69 131 LYS A O 1
ATOM 932 N N . PRO A 1 132 ? 10.469 20.828 -0.243 1 81.75 132 PRO A N 1
ATOM 933 C CA . PRO A 1 132 ? 10.148 20.391 1.118 1 81.75 132 PRO A CA 1
ATOM 934 C C . PRO A 1 132 ? 10.414 21.469 2.162 1 81.75 132 PRO A C 1
ATOM 936 O O . PRO A 1 132 ? 11.227 22.375 1.929 1 81.75 132 PRO A O 1
ATOM 939 N N . MET B 1 1 ? -56.562 -8.562 35.125 1 27.59 1 MET B N 1
ATOM 940 C CA . MET B 1 1 ? -55.688 -8.922 34 1 27.59 1 MET B CA 1
ATOM 941 C C . MET B 1 1 ? -54.562 -7.887 33.844 1 27.59 1 MET B C 1
ATOM 943 O O . MET B 1 1 ? -54.812 -6.773 33.375 1 27.59 1 MET B O 1
ATOM 947 N N . LYS B 1 2 ? -53.688 -7.676 34.906 1 47.19 2 LYS B N 1
ATOM 948 C CA . LYS B 1 2 ? -52.562 -6.734 34.906 1 47.19 2 LYS B CA 1
ATOM 949 C C . LYS B 1 2 ? -51.625 -6.961 33.719 1 47.19 2 LYS B C 1
ATOM 951 O O . LYS B 1 2 ? -51.188 -8.086 33.469 1 47.19 2 LYS B O 1
ATOM 956 N N . LEU B 1 3 ? -51.75 -6.184 32.625 1 47.38 3 LEU B N 1
ATOM 957 C CA . LEU B 1 3 ? -50.906 -6.094 31.438 1 47.38 3 LEU B CA 1
ATOM 958 C C . LEU B 1 3 ? -49.469 -5.867 31.812 1 47.38 3 LEU B C 1
ATOM 960 O O . LEU B 1 3 ? -49.094 -4.809 32.344 1 47.38 3 LEU B O 1
ATOM 964 N N . SER B 1 4 ? -48.719 -6.844 32.344 1 50.84 4 SER B N 1
ATOM 965 C CA . SER B 1 4 ? -47.281 -6.73 32.531 1 50.84 4 SER B CA 1
ATOM 966 C C . SER B 1 4 ? -46.594 -6.5 31.188 1 50.84 4 SER B C 1
ATOM 968 O O . SER B 1 4 ? -46.75 -7.273 30.25 1 50.84 4 SER B O 1
ATOM 970 N N . THR B 1 5 ? -46.469 -5.258 30.75 1 50.75 5 THR B N 1
ATOM 971 C CA . THR B 1 5 ? -45.656 -4.855 29.594 1 50.75 5 THR B CA 1
ATOM 972 C C . THR B 1 5 ? -44.219 -5.312 29.734 1 50.75 5 THR B C 1
ATOM 974 O O . THR B 1 5 ? -43.531 -4.953 30.703 1 50.75 5 THR B O 1
ATOM 977 N N . ILE B 1 6 ? -43.812 -6.496 29.234 1 52.31 6 ILE B N 1
ATOM 978 C CA . ILE B 1 6 ? -42.438 -6.973 29.094 1 52.31 6 ILE B CA 1
ATOM 979 C C . ILE B 1 6 ? -41.656 -6.004 28.219 1 52.31 6 ILE B C 1
ATOM 981 O O . ILE B 1 6 ? -42 -5.812 27.047 1 52.31 6 ILE B O 1
ATOM 985 N N . LEU B 1 7 ? -41.062 -4.984 28.781 1 50.94 7 LEU B N 1
ATOM 986 C CA . LEU B 1 7 ? -40.125 -4.156 28.031 1 50.94 7 LEU B CA 1
ATOM 987 C C . LEU B 1 7 ? -38.938 -4.977 27.531 1 50.94 7 LEU B C 1
ATOM 989 O O . LEU B 1 7 ? -38.188 -5.551 28.344 1 50.94 7 LEU B O 1
ATOM 993 N N . ILE B 1 8 ? -38.938 -5.504 26.297 1 51 8 ILE B N 1
ATOM 994 C CA . ILE B 1 8 ? -37.812 -6.176 25.672 1 51 8 ILE B CA 1
ATOM 995 C C . ILE B 1 8 ? -36.688 -5.176 25.453 1 51 8 ILE B C 1
ATOM 997 O O . ILE B 1 8 ? -36.875 -4.156 24.781 1 51 8 ILE B O 1
ATOM 1001 N N . PRO B 1 9 ? -35.625 -5.262 26.234 1 53.53 9 PRO B N 1
ATOM 1002 C CA . PRO B 1 9 ? -34.5 -4.367 25.953 1 53.53 9 PRO B CA 1
ATOM 1003 C C . PRO B 1 9 ? -33.906 -4.59 24.562 1 53.53 9 PRO B C 1
ATOM 1005 O O . PRO B 1 9 ? -33.656 -5.734 24.156 1 53.53 9 PRO B O 1
ATOM 1008 N N . THR B 1 10 ? -34.094 -3.662 23.641 1 51.44 10 THR B N 1
ATOM 1009 C CA . THR B 1 10 ? -33.438 -3.686 22.344 1 51.44 10 THR B CA 1
ATOM 1010 C C . THR B 1 10 ? -31.922 -3.555 22.516 1 51.44 10 THR B C 1
ATOM 1012 O O . THR B 1 10 ? -31.438 -2.572 23.078 1 51.44 10 THR B O 1
ATOM 1015 N N . VAL B 1 11 ? -31.141 -4.676 22.516 1 46.44 11 VAL B N 1
ATOM 1016 C CA . VAL B 1 11 ? -29.672 -4.66 22.5 1 46.44 11 VAL B CA 1
ATOM 1017 C C . VAL B 1 11 ? -29.188 -3.994 21.219 1 46.44 11 VAL B C 1
ATOM 1019 O O . VAL B 1 11 ? -29.422 -4.492 20.125 1 46.44 11 VAL B O 1
ATOM 1022 N N . LEU B 1 12 ? -28.922 -2.711 21.172 1 42.56 12 LEU B N 1
ATOM 1023 C CA . LEU B 1 12 ? -28.188 -2.064 20.078 1 42.56 12 LEU B CA 1
ATOM 1024 C C . LEU B 1 12 ? -26.797 -2.646 19.953 1 42.56 12 LEU B C 1
ATOM 1026 O O . LEU B 1 12 ? -25.969 -2.512 20.859 1 42.56 12 LEU B O 1
ATOM 1030 N N . THR B 1 13 ? -26.594 -3.75 19.266 1 42.25 13 THR B N 1
ATOM 1031 C CA . THR B 1 13 ? -25.25 -4.223 18.938 1 42.25 13 THR B CA 1
ATOM 1032 C C . THR B 1 13 ? -24.5 -3.184 18.109 1 42.25 13 THR B C 1
ATOM 1034 O O . THR B 1 13 ? -24.969 -2.77 17.047 1 42.25 13 THR B O 1
ATOM 1037 N N . LEU B 1 14 ? -23.812 -2.295 18.688 1 40.09 14 LEU B N 1
ATOM 1038 C CA . LEU B 1 14 ? -22.812 -1.517 17.953 1 40.09 14 LEU B CA 1
ATOM 1039 C C . LEU B 1 14 ? -21.875 -2.432 17.188 1 40.09 14 LEU B C 1
ATOM 1041 O O . LEU B 1 14 ? -21.078 -3.158 17.797 1 40.09 14 LEU B O 1
ATOM 1045 N N . SER B 1 15 ? -22.219 -2.928 16.062 1 36.84 15 SER B N 1
ATOM 1046 C CA . SER B 1 15 ? -21.266 -3.602 15.195 1 36.84 15 SER B CA 1
ATOM 1047 C C . SER B 1 15 ? -20.031 -2.746 14.969 1 36.84 15 SER B C 1
ATOM 1049 O O . SER B 1 15 ? -20.125 -1.646 14.414 1 36.84 15 SER B O 1
ATOM 1051 N N . SER B 1 16 ? -19.125 -2.801 15.859 1 38.44 16 SER B N 1
ATOM 1052 C CA . SER B 1 16 ? -17.828 -2.242 15.477 1 38.44 16 SER B CA 1
ATOM 1053 C C . SER B 1 16 ? -17.438 -2.68 14.078 1 38.44 16 SER B C 1
ATOM 1055 O O . SER B 1 16 ? -17.344 -3.877 13.797 1 38.44 16 SER B O 1
ATOM 1057 N N . THR B 1 17 ? -17.891 -2.061 13.07 1 41.31 17 THR B N 1
ATOM 1058 C CA . THR B 1 17 ? -17.422 -2.334 11.711 1 41.31 17 THR B CA 1
ATOM 1059 C C . THR B 1 17 ? -15.898 -2.484 11.688 1 41.31 17 THR B C 1
ATOM 1061 O O . THR B 1 17 ? -15.164 -1.508 11.867 1 41.31 17 THR B O 1
ATOM 1064 N N . SER B 1 18 ? -15.453 -3.432 12.539 1 46.94 18 SER B N 1
ATOM 1065 C CA . SER B 1 18 ? -14.039 -3.717 12.297 1 46.94 18 SER B CA 1
ATOM 1066 C C . SER B 1 18 ? -13.742 -3.77 10.797 1 46.94 18 SER B C 1
ATOM 1068 O O . SER B 1 18 ? -14.375 -4.52 10.062 1 46.94 18 SER B O 1
ATOM 1070 N N . THR B 1 19 ? -13.516 -2.592 10.258 1 59.91 19 THR B N 1
ATOM 1071 C CA . THR B 1 19 ? -13.273 -2.535 8.82 1 59.91 19 THR B CA 1
ATOM 1072 C C . THR B 1 19 ? -12.266 -3.604 8.398 1 59.91 19 THR B C 1
ATOM 1074 O O . THR B 1 19 ? -11.164 -3.676 8.945 1 59.91 19 THR B O 1
ATOM 1077 N N . ALA B 1 20 ? -12.75 -4.746 7.98 1 76.94 20 ALA B N 1
ATOM 1078 C CA . ALA B 1 20 ? -11.961 -5.863 7.469 1 76.94 20 ALA B CA 1
ATOM 1079 C C . ALA B 1 20 ? -10.828 -5.367 6.578 1 76.94 20 ALA B C 1
ATOM 1081 O O . ALA B 1 20 ? -10.977 -4.367 5.875 1 76.94 20 ALA B O 1
ATOM 1082 N N . LEU B 1 21 ? -9.656 -6.004 6.723 1 89.75 21 LEU B N 1
ATOM 1083 C CA . LEU B 1 21 ? -8.492 -5.645 5.922 1 89.75 21 LEU B CA 1
ATOM 1084 C C . LEU B 1 21 ? -8.766 -5.871 4.438 1 89.75 21 LEU B C 1
ATOM 1086 O O . LEU B 1 21 ? -9.109 -6.98 4.027 1 89.75 21 LEU B O 1
ATOM 1090 N N . GLY B 1 22 ? -8.797 -4.762 3.664 1 95.12 22 GLY B N 1
ATOM 1091 C CA . GLY B 1 22 ? -8.914 -4.848 2.217 1 95.12 22 GLY B CA 1
ATOM 1092 C C . GLY B 1 22 ? -7.578 -4.918 1.51 1 95.12 22 GLY B C 1
ATOM 1093 O O . GLY B 1 22 ? -6.648 -5.574 1.989 1 95.12 22 GLY B O 1
ATOM 1094 N N . ILE B 1 23 ? -7.523 -4.355 0.376 1 97.06 23 ILE B N 1
ATOM 1095 C CA . ILE B 1 23 ? -6.262 -4.309 -0.357 1 97.06 23 ILE B CA 1
ATOM 1096 C C . ILE B 1 23 ? -5.199 -3.611 0.489 1 97.06 23 ILE B C 1
ATOM 1098 O O . ILE B 1 23 ? -5.484 -2.617 1.16 1 97.06 23 ILE B O 1
ATOM 1102 N N . ASN B 1 24 ? -3.998 -4.148 0.473 1 96.88 24 ASN B N 1
ATOM 1103 C CA . ASN B 1 24 ? -2.902 -3.619 1.276 1 96.88 24 ASN B CA 1
ATOM 1104 C C . ASN B 1 24 ? -1.545 -3.986 0.684 1 96.88 24 ASN B C 1
ATOM 1106 O O . ASN B 1 24 ? -1.46 -4.832 -0.208 1 96.88 24 ASN B O 1
ATOM 1110 N N . CYS B 1 25 ? -0.492 -3.398 1.212 1 95.31 25 CYS B N 1
ATOM 1111 C CA . CYS B 1 25 ? 0.854 -3.658 0.716 1 95.31 25 CYS B CA 1
ATOM 1112 C C . CYS B 1 25 ? 1.712 -4.32 1.788 1 95.31 25 CYS B C 1
ATOM 1114 O O . CYS B 1 25 ? 2.92 -4.09 1.853 1 95.31 25 CYS B O 1
ATOM 1116 N N . ARG B 1 26 ? 1.111 -5.129 2.641 1 94.06 26 ARG B N 1
ATOM 1117 C CA . ARG B 1 26 ? 1.848 -5.844 3.678 1 94.06 26 ARG B CA 1
ATOM 1118 C C . ARG B 1 26 ? 2.621 -7.02 3.09 1 94.06 26 ARG B C 1
ATOM 1120 O O . ARG B 1 26 ? 2.307 -7.488 1.995 1 94.06 26 ARG B O 1
ATOM 1127 N N . GLY B 1 27 ? 3.586 -7.395 3.854 1 92.31 27 GLY B N 1
ATOM 1128 C CA . GLY B 1 27 ? 4.371 -8.578 3.527 1 92.31 27 GLY B CA 1
ATOM 1129 C C . GLY B 1 27 ? 5.336 -8.969 4.625 1 92.31 27 GLY B C 1
ATOM 1130 O O . GLY B 1 27 ? 5.512 -8.234 5.602 1 92.31 27 GLY B O 1
ATOM 1131 N N . SER B 1 28 ? 5.848 -10.094 4.402 1 89.81 28 SER B N 1
ATOM 1132 C CA . SER B 1 28 ? 6.859 -10.555 5.352 1 89.81 28 SER B CA 1
ATOM 1133 C C . SER B 1 28 ? 8.125 -9.703 5.27 1 89.81 28 SER B C 1
ATOM 1135 O O . SER B 1 28 ? 8.234 -8.828 4.41 1 89.81 28 SER B O 1
ATOM 1137 N N . GLY B 1 29 ? 9.062 -9.883 6.164 1 82.5 29 GLY B N 1
ATOM 1138 C CA . GLY B 1 29 ? 10.281 -9.094 6.281 1 82.5 29 GLY B CA 1
ATOM 1139 C C . GLY B 1 29 ? 11.109 -9.078 5.012 1 82.5 29 GLY B C 1
ATOM 1140 O O . GLY B 1 29 ? 11.805 -8.094 4.727 1 82.5 29 GLY B O 1
ATOM 1141 N N . GLY B 1 30 ? 11.039 -10.156 4.297 1 80 30 GLY B N 1
ATOM 1142 C CA . GLY B 1 30 ? 11.781 -10.242 3.047 1 80 30 GLY B CA 1
ATOM 1143 C C . GLY B 1 30 ? 11.297 -9.25 2 1 80 30 GLY B C 1
ATOM 1144 O O . GLY B 1 30 ? 11.953 -9.055 0.978 1 80 30 GLY B O 1
ATOM 1145 N N . CYS B 1 31 ? 10.141 -8.547 2.234 1 82.69 31 CYS B N 1
ATOM 1146 C CA . CYS B 1 31 ? 9.586 -7.574 1.299 1 82.69 31 CYS B CA 1
ATOM 1147 C C . CYS B 1 31 ? 10.188 -6.195 1.525 1 82.69 31 CYS B C 1
ATOM 1149 O O . CYS B 1 31 ? 10.109 -5.328 0.651 1 82.69 31 CYS B O 1
ATOM 1151 N N . ALA B 1 32 ? 10.469 -5.793 2.771 1 65.44 32 ALA B N 1
ATOM 1152 C CA . ALA B 1 32 ? 10.945 -4.465 3.154 1 65.44 32 ALA B CA 1
ATOM 1153 C C . ALA B 1 32 ? 12.133 -4.039 2.289 1 65.44 32 ALA B C 1
ATOM 1155 O O . ALA B 1 32 ? 12.234 -2.873 1.902 1 65.44 32 ALA B O 1
ATOM 1156 N N . GLY B 1 33 ? 13.156 -4.625 2.186 1 55.88 33 GLY B N 1
ATOM 1157 C CA . GLY B 1 33 ? 14.383 -4.242 1.504 1 55.88 33 GLY B CA 1
ATOM 1158 C C . GLY B 1 33 ? 14.242 -4.223 -0.006 1 55.88 33 GLY B C 1
ATOM 1159 O O . GLY B 1 33 ? 15.094 -3.67 -0.706 1 55.88 33 GLY B O 1
ATOM 1160 N N . SER B 1 34 ? 13.43 -4.812 -0.502 1 48.84 34 SER B N 1
ATOM 1161 C CA . SER B 1 34 ? 13.547 -5.266 -1.884 1 48.84 34 SER B CA 1
ATOM 1162 C C . SER B 1 34 ? 12.656 -4.453 -2.814 1 48.84 34 SER B C 1
ATOM 1164 O O . SER B 1 34 ? 12.312 -4.906 -3.91 1 48.84 34 SER B O 1
ATOM 1166 N N . GLY B 1 35 ? 12.156 -3.312 -2.371 1 50.75 35 GLY B N 1
ATOM 1167 C CA . GLY B 1 35 ? 11.258 -2.709 -3.342 1 50.75 35 GLY B CA 1
ATOM 1168 C C . GLY B 1 35 ? 11.922 -2.432 -4.68 1 50.75 35 GLY B C 1
ATOM 1169 O O . GLY B 1 35 ? 11.32 -2.639 -5.73 1 50.75 35 GLY B O 1
ATOM 1170 N N . SER B 1 36 ? 13.023 -1.542 -4.621 1 49.28 36 SER B N 1
ATOM 1171 C CA . SER B 1 36 ? 13.625 -1.275 -5.922 1 49.28 36 SER B CA 1
ATOM 1172 C C . SER B 1 36 ? 14.75 -2.258 -6.223 1 49.28 36 SER B C 1
ATOM 1174 O O . SER B 1 36 ? 15.562 -2.57 -5.348 1 49.28 36 SER B O 1
ATOM 1176 N N . ILE B 1 37 ? 14.57 -3.201 -6.93 1 43.56 37 ILE B N 1
ATOM 1177 C CA . ILE B 1 37 ? 15.703 -3.953 -7.449 1 43.56 37 ILE B CA 1
ATOM 1178 C C . ILE B 1 37 ? 16.469 -3.107 -8.469 1 43.56 37 ILE B C 1
ATOM 1180 O O . ILE B 1 37 ? 15.875 -2.234 -9.117 1 43.56 37 ILE B O 1
ATOM 1184 N N . GLY B 1 38 ? 17.797 -2.947 -8.18 1 44.03 38 GLY B N 1
ATOM 1185 C CA . GLY B 1 38 ? 18.766 -2.236 -8.984 1 44.03 38 GLY B CA 1
ATOM 1186 C C . GLY B 1 38 ? 18.312 -1.992 -10.406 1 44.03 38 GLY B C 1
ATOM 1187 O O . GLY B 1 38 ? 18.938 -1.219 -11.141 1 44.03 38 GLY B O 1
ATOM 1188 N N . GLY B 1 39 ? 17.469 -2.811 -10.789 1 46.84 39 GLY B N 1
ATOM 1189 C CA . GLY B 1 39 ? 17.031 -2.584 -12.156 1 46.84 39 GLY B CA 1
ATOM 1190 C C . GLY B 1 39 ? 15.781 -1.729 -12.242 1 46.84 39 GLY B C 1
ATOM 1191 O O . GLY B 1 39 ? 15.344 -1.161 -11.242 1 46.84 39 GLY B O 1
ATOM 1192 N N . SER B 1 40 ? 15.359 -1.45 -13.477 1 58.53 40 SER B N 1
ATOM 1193 C CA . SER B 1 40 ? 14.148 -0.709 -13.82 1 58.53 40 SER B CA 1
ATOM 1194 C C . SER B 1 40 ? 12.898 -1.401 -13.281 1 58.53 40 SER B C 1
ATOM 1196 O O . SER B 1 40 ? 12.734 -2.609 -13.453 1 58.53 40 SER B O 1
ATOM 1198 N N . GLY B 1 41 ? 12.312 -0.845 -12.266 1 76.38 41 GLY B N 1
ATOM 1199 C CA . GLY B 1 41 ? 11.016 -1.316 -11.82 1 76.38 41 GLY B CA 1
ATOM 1200 C C . GLY B 1 41 ? 11.031 -1.844 -10.398 1 76.38 41 GLY B C 1
ATOM 1201 O O . GLY B 1 41 ? 12.078 -1.86 -9.742 1 76.38 41 GLY B O 1
ATOM 1202 N N . THR B 1 42 ? 9.977 -2.256 -9.922 1 84.5 42 THR B N 1
ATOM 1203 C CA . THR B 1 42 ? 9.82 -2.822 -8.586 1 84.5 42 THR B CA 1
ATOM 1204 C C . THR B 1 42 ? 9.773 -4.348 -8.641 1 84.5 42 THR B C 1
ATOM 1206 O O . THR B 1 42 ? 9.625 -4.926 -9.719 1 84.5 42 THR B O 1
ATOM 1209 N N . ARG B 1 43 ? 9.984 -5.031 -7.543 1 87.38 43 ARG B N 1
ATOM 1210 C CA . ARG B 1 43 ? 9.844 -6.48 -7.488 1 87.38 43 ARG B CA 1
ATOM 1211 C C . ARG B 1 43 ? 8.445 -6.914 -7.926 1 87.38 43 ARG B C 1
ATOM 1213 O O . ARG B 1 43 ? 8.297 -7.922 -8.617 1 87.38 43 ARG B O 1
ATOM 1220 N N . LEU B 1 44 ? 7.492 -6.125 -7.535 1 92.19 44 LEU B N 1
ATOM 1221 C CA . LEU B 1 44 ? 6.121 -6.434 -7.926 1 92.19 44 LEU B CA 1
ATOM 1222 C C . LEU B 1 44 ? 5.945 -6.309 -9.438 1 92.19 44 LEU B C 1
ATOM 1224 O O . LEU B 1 44 ? 5.219 -7.09 -10.047 1 92.19 44 LEU B O 1
ATOM 1228 N N . SER B 1 45 ? 6.602 -5.328 -10.016 1 92 45 SER B N 1
ATOM 1229 C CA . SER B 1 45 ? 6.488 -5.199 -11.461 1 92 45 SER B CA 1
ATOM 1230 C C . SER B 1 45 ? 7.121 -6.391 -12.172 1 92 45 SER B C 1
ATOM 1232 O O . SER B 1 45 ? 6.648 -6.805 -13.234 1 92 45 SER B O 1
ATOM 1234 N N . HIS B 1 46 ? 8.156 -6.949 -11.578 1 92.44 46 HIS B N 1
ATOM 1235 C CA . HIS B 1 46 ? 8.75 -8.156 -12.148 1 92.44 46 HIS B CA 1
ATOM 1236 C C . HIS B 1 46 ? 7.789 -9.336 -12.055 1 92.44 46 HIS B C 1
ATOM 1238 O O . HIS B 1 46 ? 7.652 -10.109 -13 1 92.44 46 HIS B O 1
ATOM 1244 N N . ILE B 1 47 ? 7.199 -9.477 -10.945 1 95.19 47 ILE B N 1
ATOM 1245 C CA . ILE B 1 47 ? 6.191 -10.516 -10.773 1 95.19 47 ILE B CA 1
ATOM 1246 C C . ILE B 1 47 ? 5.082 -10.336 -11.805 1 95.19 47 ILE B C 1
ATOM 1248 O O . ILE B 1 47 ? 4.656 -11.305 -12.445 1 95.19 47 ILE B O 1
ATOM 1252 N N . LYS B 1 48 ? 4.645 -9.141 -11.938 1 97.19 48 LYS B N 1
ATOM 1253 C CA . LYS B 1 48 ? 3.605 -8.836 -12.914 1 97.19 48 LYS B CA 1
ATOM 1254 C C . LYS B 1 48 ? 4.023 -9.266 -14.32 1 97.19 48 LYS B C 1
ATOM 1256 O O . LYS B 1 48 ? 3.227 -9.836 -15.062 1 97.19 48 LYS B O 1
ATOM 1261 N N . ASN B 1 49 ? 5.234 -8.906 -14.648 1 97 49 ASN B N 1
ATOM 1262 C CA . ASN B 1 49 ? 5.727 -9.273 -15.977 1 97 49 ASN B CA 1
ATOM 1263 C C . ASN B 1 49 ? 5.645 -10.781 -16.203 1 97 49 ASN B C 1
ATOM 1265 O O . ASN B 1 49 ? 5.262 -11.227 -17.281 1 97 49 ASN B O 1
ATOM 1269 N N . LYS B 1 50 ? 5.973 -11.539 -15.273 1 97.69 50 LYS B N 1
ATOM 1270 C CA . LYS B 1 50 ? 5.883 -12.992 -15.391 1 97.69 50 LYS B CA 1
ATOM 1271 C C . LYS B 1 50 ? 4.434 -13.445 -15.5 1 97.69 50 LYS B C 1
ATOM 1273 O O . LYS B 1 50 ? 4.102 -14.305 -16.328 1 97.69 50 LYS B O 1
ATOM 1278 N N . ILE B 1 51 ? 3.629 -12.906 -14.742 1 98.62 51 ILE B N 1
ATOM 1279 C CA . ILE B 1 51 ? 2.221 -13.281 -14.727 1 98.62 51 ILE B CA 1
ATOM 1280 C C . ILE B 1 51 ? 1.577 -12.93 -16.062 1 98.62 51 ILE B C 1
ATOM 1282 O O . ILE B 1 51 ? 0.718 -13.664 -16.562 1 98.62 51 ILE B O 1
ATOM 1286 N N . ASP B 1 52 ? 1.949 -11.805 -16.625 1 98.5 52 ASP B N 1
ATOM 1287 C CA . ASP B 1 52 ? 1.373 -11.359 -17.891 1 98.5 52 ASP B CA 1
ATOM 1288 C C . ASP B 1 52 ? 1.607 -12.383 -19 1 98.5 52 ASP B C 1
ATOM 1290 O O . ASP B 1 52 ? 0.88 -12.406 -20 1 98.5 52 ASP B O 1
ATOM 1294 N N . GLY B 1 53 ? 2.598 -13.227 -18.781 1 98.31 53 GLY B N 1
ATOM 1295 C CA . GLY B 1 53 ? 2.908 -14.234 -19.781 1 98.31 53 GLY B CA 1
ATOM 1296 C C . GLY B 1 53 ? 2.127 -15.523 -19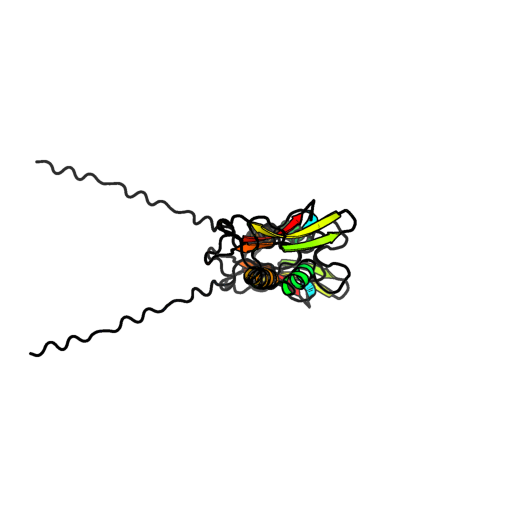.594 1 98.31 53 GLY B C 1
ATOM 1297 O O . GLY B 1 53 ? 2.219 -16.438 -20.422 1 98.31 53 GLY B O 1
ATOM 1298 N N . ILE B 1 54 ? 1.379 -15.594 -18.688 1 98.38 54 ILE B N 1
ATOM 1299 C CA . ILE B 1 54 ? 0.671 -16.828 -18.344 1 98.38 54 ILE B CA 1
ATOM 1300 C C . ILE B 1 54 ? -0.613 -16.922 -19.172 1 98.38 54 ILE B C 1
ATOM 1302 O O . ILE B 1 54 ? -1.248 -15.906 -19.469 1 98.38 54 ILE B O 1
ATOM 1306 N N . ASP B 1 55 ? -1.045 -18.141 -19.438 1 98.75 55 ASP B N 1
ATOM 1307 C CA . ASP B 1 55 ? -2.326 -18.406 -20.094 1 98.75 55 ASP B CA 1
ATOM 1308 C C . ASP B 1 55 ? -3.488 -17.953 -19.203 1 98.75 55 ASP B C 1
ATOM 1310 O O . ASP B 1 55 ? -3.562 -18.328 -18.031 1 98.75 55 ASP B O 1
ATOM 1314 N N . ASP B 1 56 ? -4.43 -17.266 -19.844 1 98.75 56 ASP B N 1
ATOM 1315 C CA . ASP B 1 56 ? -5.555 -16.703 -19.094 1 98.75 56 ASP B CA 1
ATOM 1316 C C . ASP B 1 56 ? -6.414 -17.812 -18.5 1 98.75 56 ASP B C 1
ATOM 1318 O O . ASP B 1 56 ? -7.078 -17.625 -17.469 1 98.75 56 ASP B O 1
ATOM 1322 N N . ASN B 1 57 ? -6.406 -18.922 -19.109 1 98.56 57 ASN B N 1
ATOM 1323 C CA . ASN B 1 57 ? -7.312 -20 -18.719 1 98.56 57 ASN B CA 1
ATOM 1324 C C . ASN B 1 57 ? -6.648 -20.969 -17.75 1 98.56 57 ASN B C 1
ATOM 1326 O O . ASN B 1 57 ? -7.293 -21.891 -17.234 1 98.56 57 ASN B O 1
ATOM 1330 N N . LYS B 1 58 ? -5.398 -20.797 -17.484 1 98.69 58 LYS B N 1
ATOM 1331 C CA . LYS B 1 58 ? -4.738 -21.656 -16.5 1 98.69 58 LYS B CA 1
ATOM 1332 C C . LYS B 1 58 ? -5.332 -21.438 -15.117 1 98.69 58 LYS B C 1
ATOM 1334 O O . LYS B 1 58 ? -5.559 -20.312 -14.688 1 98.69 58 LYS B O 1
ATOM 1339 N N . HIS B 1 59 ? -5.656 -22.547 -14.492 1 98.75 59 HIS B N 1
ATOM 1340 C CA . HIS B 1 59 ? -6.238 -22.484 -13.156 1 98.75 59 HIS B CA 1
ATOM 1341 C C . HIS B 1 59 ? -5.184 -22.719 -12.078 1 98.75 59 HIS B C 1
ATOM 1343 O O . HIS B 1 59 ? -4.328 -23.594 -12.227 1 98.75 59 HIS B O 1
ATOM 1349 N N . TYR B 1 60 ? -5.234 -22 -11.062 1 98.75 60 TYR B N 1
ATOM 1350 C CA . TYR B 1 60 ? -4.402 -22.156 -9.875 1 98.75 60 TYR B CA 1
ATOM 1351 C C . TYR B 1 60 ? -5.258 -22.406 -8.641 1 98.75 60 TYR B C 1
ATOM 1353 O O . TYR B 1 60 ? -6.203 -21.656 -8.375 1 98.75 60 TYR B O 1
ATOM 1361 N N . ASN B 1 61 ? -4.914 -23.344 -7.934 1 98.5 61 ASN B N 1
ATOM 1362 C CA . ASN B 1 61 ? -5.582 -23.625 -6.664 1 98.5 61 ASN B CA 1
ATOM 1363 C C . ASN B 1 61 ? -5.055 -22.719 -5.555 1 98.5 61 ASN B C 1
ATOM 1365 O O . ASN B 1 61 ? -4.039 -22.031 -5.727 1 98.5 61 ASN B O 1
ATOM 1369 N N . ASN B 1 62 ? -5.809 -22.719 -4.43 1 98.44 62 ASN B N 1
ATOM 1370 C CA . ASN B 1 62 ? -5.34 -22.062 -3.217 1 98.44 62 ASN B CA 1
ATOM 1371 C C . ASN B 1 62 ? -3.924 -22.5 -2.854 1 98.44 62 ASN B C 1
ATOM 1373 O O . ASN B 1 62 ? -3.643 -23.688 -2.76 1 98.44 62 ASN B O 1
ATOM 1377 N N . GLY B 1 63 ? -3.053 -21.516 -2.799 1 97.75 63 GLY B N 1
ATOM 1378 C CA . GLY B 1 63 ? -1.705 -21.812 -2.334 1 97.75 63 GLY B CA 1
ATOM 1379 C C . GLY B 1 63 ? -0.73 -22.078 -3.463 1 97.75 63 GLY B C 1
ATOM 1380 O O . GLY B 1 63 ? 0.485 -22.047 -3.262 1 97.75 63 GLY B O 1
ATOM 1381 N N . ASP B 1 64 ? -1.218 -22.328 -4.684 1 98.25 64 ASP B N 1
ATOM 1382 C CA . ASP B 1 64 ? -0.325 -22.578 -5.812 1 98.25 64 ASP B CA 1
ATOM 1383 C C . ASP B 1 64 ? 0.482 -21.312 -6.148 1 98.25 64 ASP B C 1
ATOM 1385 O O . ASP B 1 64 ? -0.066 -20.219 -6.199 1 98.25 64 ASP B O 1
ATOM 1389 N N . HIS B 1 65 ? 1.784 -21.578 -6.41 1 98.38 65 HIS B N 1
ATOM 1390 C CA . HIS B 1 65 ? 2.572 -20.453 -6.902 1 98.38 65 HIS B CA 1
ATOM 1391 C C . HIS B 1 65 ? 2.244 -20.156 -8.359 1 98.38 65 HIS B C 1
ATOM 1393 O O . HIS B 1 65 ? 2.348 -21.031 -9.219 1 98.38 65 HIS B O 1
ATOM 1399 N N . ILE B 1 66 ? 1.956 -18.969 -8.625 1 98.69 66 ILE B N 1
ATOM 1400 C CA . ILE B 1 66 ? 1.622 -18.516 -9.969 1 98.69 66 ILE B CA 1
ATOM 1401 C C . ILE B 1 66 ? 2.891 -18.078 -10.695 1 98.69 66 ILE B C 1
ATOM 1403 O O . ILE B 1 66 ? 3.15 -18.5 -11.82 1 98.69 66 ILE B O 1
ATOM 1407 N N . ALA B 1 67 ? 3.631 -17.219 -10.047 1 98.12 67 ALA B N 1
ATOM 1408 C CA . ALA B 1 67 ? 4.926 -16.719 -10.508 1 98.12 67 ALA B CA 1
ATOM 1409 C C . ALA B 1 67 ? 5.824 -16.375 -9.32 1 98.12 67 ALA B C 1
ATOM 1411 O O . ALA B 1 67 ? 5.344 -15.906 -8.289 1 98.12 67 ALA B O 1
ATOM 1412 N N . CYS B 1 68 ? 7.086 -16.594 -9.531 1 96.31 68 CYS B N 1
ATOM 1413 C CA . CYS B 1 68 ? 8.047 -16.281 -8.477 1 96.31 68 CYS B CA 1
ATOM 1414 C C . CYS B 1 68 ? 9.281 -15.594 -9.055 1 96.31 68 CYS B C 1
ATOM 1416 O O . CYS B 1 68 ? 9.641 -15.812 -10.211 1 96.31 68 CYS B O 1
ATOM 1418 N N . GLU B 1 69 ? 9.734 -14.75 -8.273 1 91.06 69 GLU B N 1
ATOM 1419 C CA . GLU B 1 69 ? 11.086 -14.211 -8.453 1 91.06 69 GLU B CA 1
ATOM 1420 C C . GLU B 1 69 ? 12.031 -14.734 -7.379 1 91.06 69 GLU B C 1
ATOM 1422 O O . GLU B 1 69 ? 11.969 -14.312 -6.223 1 91.06 69 GLU B O 1
ATOM 1427 N N . GLU B 1 70 ? 12.914 -15.602 -7.805 1 87.81 70 GLU B N 1
ATOM 1428 C CA . GLU B 1 70 ? 13.82 -16.266 -6.875 1 87.81 70 GLU B CA 1
ATOM 1429 C C . GLU B 1 70 ? 15.172 -15.547 -6.812 1 87.81 70 GLU B C 1
ATOM 1431 O O . GLU B 1 70 ? 15.688 -15.094 -7.84 1 87.81 70 GLU B O 1
ATOM 1436 N N . ASN B 1 71 ? 15.609 -15.492 -5.617 1 81.12 71 ASN B N 1
ATOM 1437 C CA . ASN B 1 71 ? 16.969 -14.969 -5.492 1 81.12 71 ASN B CA 1
ATOM 1438 C C . ASN B 1 71 ? 18 -16.094 -5.453 1 81.12 71 ASN B C 1
ATOM 1440 O O . ASN B 1 71 ? 17.656 -17.266 -5.633 1 81.12 71 ASN B O 1
ATOM 1444 N N . LYS B 1 72 ? 19.266 -15.727 -5.273 1 84.62 72 LYS B N 1
ATOM 1445 C CA . LYS B 1 72 ? 20.359 -16.688 -5.336 1 84.62 72 LYS B CA 1
ATOM 1446 C C . LYS B 1 72 ? 20.344 -17.625 -4.133 1 84.62 72 LYS B C 1
ATOM 1448 O O . LYS B 1 72 ? 20.969 -18.688 -4.164 1 84.62 72 LYS B O 1
ATOM 1453 N N . LEU B 1 73 ? 19.719 -17.281 -3.117 1 84.38 73 LEU B N 1
ATOM 1454 C CA . LEU B 1 73 ? 19.688 -18.078 -1.896 1 84.38 73 LEU B CA 1
ATOM 1455 C C . LEU B 1 73 ? 18.547 -19.094 -1.948 1 84.38 73 LEU B C 1
ATOM 1457 O O . LEU B 1 73 ? 18.328 -19.844 -0.996 1 84.38 73 LEU B O 1
ATOM 1461 N N . GLY B 1 74 ? 17.766 -19.125 -3.023 1 85.19 74 GLY B N 1
ATOM 1462 C CA . GLY B 1 74 ? 16.656 -20.062 -3.148 1 85.19 74 GLY B CA 1
ATOM 1463 C C . GLY B 1 74 ? 15.375 -19.562 -2.5 1 85.19 74 GLY B C 1
ATOM 1464 O O . GLY B 1 74 ? 14.469 -20.359 -2.227 1 85.19 74 GLY B O 1
ATOM 1465 N N . THR B 1 75 ? 15.383 -18.406 -2.113 1 85.94 75 THR B N 1
ATOM 1466 C CA . THR B 1 75 ? 14.188 -17.734 -1.614 1 85.94 75 THR B CA 1
ATOM 1467 C C . THR B 1 75 ? 13.719 -16.672 -2.6 1 85.94 75 THR B C 1
ATOM 1469 O O . THR B 1 75 ? 14.375 -16.422 -3.609 1 85.94 75 THR B O 1
ATOM 1472 N N . GLY B 1 76 ? 12.523 -16.25 -2.396 1 90.88 76 GLY B N 1
ATOM 1473 C CA . GLY B 1 76 ? 12.078 -15.211 -3.32 1 90.88 76 GLY B CA 1
ATOM 1474 C C . GLY B 1 76 ? 10.656 -14.75 -3.059 1 90.88 76 GLY B C 1
ATOM 1475 O O . GLY B 1 76 ? 10.078 -15.07 -2.02 1 90.88 76 GLY B O 1
ATOM 1476 N N . ILE B 1 77 ? 10.172 -13.969 -3.914 1 93.31 77 ILE B N 1
ATOM 1477 C CA . ILE B 1 77 ? 8.82 -13.422 -3.861 1 93.31 77 ILE B CA 1
ATOM 1478 C C . ILE B 1 77 ? 7.934 -14.141 -4.875 1 93.31 77 ILE B C 1
ATOM 1480 O O . ILE B 1 77 ? 8.336 -14.352 -6.02 1 93.31 77 ILE B O 1
ATOM 1484 N N . CYS B 1 78 ? 6.727 -14.555 -4.371 1 97 78 CYS B N 1
ATOM 1485 C CA . CYS B 1 78 ? 5.797 -15.258 -5.25 1 97 78 CYS B CA 1
ATOM 1486 C C . CYS B 1 78 ? 4.398 -14.664 -5.16 1 97 78 CYS B C 1
ATOM 1488 O O . CYS B 1 78 ? 4.031 -14.086 -4.133 1 97 78 CYS B O 1
ATOM 1490 N N . ALA B 1 79 ? 3.715 -14.859 -6.227 1 98.69 79 ALA B N 1
ATOM 1491 C CA . ALA B 1 79 ? 2.281 -14.578 -6.234 1 98.69 79 ALA B CA 1
ATOM 1492 C C . ALA B 1 79 ? 1.47 -15.867 -6.113 1 98.69 79 ALA B C 1
ATOM 1494 O O . ALA B 1 79 ? 1.798 -16.875 -6.738 1 98.69 79 ALA B O 1
ATOM 1495 N N . PHE B 1 80 ? 0.421 -15.789 -5.301 1 98.75 80 PHE B N 1
ATOM 1496 C CA . PHE B 1 80 ? -0.44 -16.953 -5.125 1 98.75 80 PHE B CA 1
ATOM 1497 C C . PHE B 1 80 ? -1.807 -16.547 -4.594 1 98.75 80 PHE B C 1
ATOM 1499 O O . PHE B 1 80 ? -1.944 -15.484 -3.973 1 98.75 80 PHE B O 1
ATOM 1506 N N . PHE B 1 81 ? -2.789 -17.375 -4.875 1 98.75 81 PHE B N 1
ATOM 1507 C CA . PHE B 1 81 ? -4.078 -17.203 -4.215 1 98.75 81 PHE B CA 1
ATOM 1508 C C . PHE B 1 81 ? -4.062 -17.844 -2.828 1 98.75 81 PHE B C 1
ATOM 1510 O O . PHE B 1 81 ? -3.436 -18.891 -2.623 1 98.75 81 PHE B O 1
ATOM 1517 N N . GLN B 1 82 ? -4.77 -17.172 -1.93 1 98 82 GLN B N 1
ATOM 1518 C CA . GLN B 1 82 ? -4.934 -17.781 -0.612 1 98 82 GLN B CA 1
ATOM 1519 C C . GLN B 1 82 ? -6.27 -17.375 0.012 1 98 82 GLN B C 1
ATOM 1521 O O . GLN B 1 82 ? -6.91 -16.422 -0.435 1 98 82 GLN B O 1
ATOM 1526 N N . SER B 1 83 ? -6.738 -18.188 1.037 1 97.69 83 SER B N 1
ATOM 1527 C CA . SER B 1 83 ? -8.023 -18.016 1.705 1 97.69 83 SER B CA 1
ATOM 1528 C C . SER B 1 83 ? -9.18 -18.125 0.719 1 97.69 83 SER B C 1
ATOM 1530 O O . SER B 1 83 ? -10.18 -17.422 0.842 1 97.69 83 SER B O 1
ATOM 1532 N N . THR B 1 84 ? -8.977 -18.891 -0.254 1 95.94 84 THR B N 1
ATOM 1533 C CA . THR B 1 84 ? -9.992 -19.078 -1.284 1 95.94 84 THR B CA 1
ATOM 1534 C C . THR B 1 84 ? -10.422 -20.531 -1.36 1 95.94 84 THR B C 1
ATOM 1536 O O . THR B 1 84 ? -9.633 -21.438 -1.066 1 95.94 84 THR B O 1
ATOM 1539 N N . GLY B 1 85 ? -11.656 -20.688 -1.71 1 92.88 85 GLY B N 1
ATOM 1540 C CA . GLY B 1 85 ? -12.133 -22.047 -1.912 1 92.88 85 GLY B CA 1
ATOM 1541 C C . GLY B 1 85 ? -11.758 -22.625 -3.266 1 92.88 85 GLY B C 1
ATOM 1542 O O . GLY B 1 85 ? -11.477 -23.812 -3.383 1 92.88 85 GLY B O 1
ATOM 1543 N N . SER B 1 86 ? -11.695 -21.844 -4.301 1 94.38 86 SER B N 1
ATOM 1544 C CA . SER B 1 86 ? -11.617 -22.391 -5.656 1 94.38 86 SER B CA 1
ATOM 1545 C C . SER B 1 86 ? -10.359 -21.906 -6.371 1 94.38 86 SER B C 1
ATOM 1547 O O . SER B 1 86 ? -10.086 -22.312 -7.5 1 94.38 86 SER B O 1
ATOM 1549 N N . GLY B 1 87 ? -9.578 -21.094 -5.809 1 97.88 87 GLY B N 1
ATOM 1550 C CA . GLY B 1 87 ? -8.445 -20.531 -6.523 1 97.88 87 GLY B CA 1
ATOM 1551 C C . GLY B 1 87 ? -8.852 -19.469 -7.535 1 97.88 87 GLY B C 1
ATOM 1552 O O . GLY B 1 87 ? -9.727 -18.656 -7.266 1 97.88 87 GLY B O 1
ATOM 1553 N N . GLY B 1 88 ? -8.094 -19.375 -8.602 1 98.56 88 GLY B N 1
ATOM 1554 C CA . GLY B 1 88 ? -8.352 -18.375 -9.633 1 98.56 88 GLY B CA 1
ATOM 1555 C C . GLY B 1 88 ? -7.637 -18.688 -10.938 1 98.56 88 GLY B C 1
ATOM 1556 O O . GLY B 1 88 ? -6.82 -19.594 -11.008 1 98.56 88 GLY B O 1
ATOM 1557 N N . SER B 1 89 ? -7.957 -17.938 -11.906 1 98.75 89 SER B N 1
ATOM 1558 C CA . SER B 1 89 ? -7.391 -18.141 -13.234 1 98.75 89 SER B CA 1
ATOM 1559 C C . SER B 1 89 ? -6.207 -17.203 -13.469 1 98.75 89 SER B C 1
ATOM 1561 O O . SER B 1 89 ? -5.984 -16.266 -12.703 1 98.75 89 SER B O 1
ATOM 1563 N N . GLY B 1 90 ? -5.492 -17.484 -14.555 1 98.81 90 GLY B N 1
ATOM 1564 C CA . GLY B 1 90 ? -4.465 -16.562 -14.992 1 98.81 90 GLY B CA 1
ATOM 1565 C C . GLY B 1 90 ? -4.996 -15.156 -15.242 1 98.81 90 GLY B C 1
ATOM 1566 O O . GLY B 1 90 ? -4.336 -14.172 -14.914 1 98.81 90 GLY B O 1
ATOM 1567 N N . ALA B 1 91 ? -6.188 -15.055 -15.758 1 98.88 91 ALA B N 1
ATOM 1568 C CA . ALA B 1 91 ? -6.801 -13.758 -15.992 1 98.88 91 ALA B CA 1
ATOM 1569 C C . ALA B 1 91 ? -7.031 -13.008 -14.68 1 98.88 91 ALA B C 1
ATOM 1571 O O . ALA B 1 91 ? -6.812 -11.797 -14.602 1 98.88 91 ALA B O 1
ATOM 1572 N N . ASP B 1 92 ? -7.477 -13.766 -13.727 1 98.69 92 ASP B N 1
ATOM 1573 C CA . ASP B 1 92 ? -7.668 -13.164 -12.414 1 98.69 92 ASP B CA 1
ATOM 1574 C C . ASP B 1 92 ? -6.348 -12.633 -11.859 1 98.69 92 ASP B C 1
ATOM 1576 O O . ASP B 1 92 ? -6.289 -11.523 -11.32 1 98.69 92 ASP B O 1
ATOM 1580 N N . ALA B 1 93 ? -5.359 -13.461 -11.969 1 98.88 93 ALA B N 1
ATOM 1581 C CA . ALA B 1 93 ? -4.055 -13.07 -11.445 1 98.88 93 ALA B CA 1
ATOM 1582 C C . ALA B 1 93 ? -3.561 -11.789 -12.109 1 98.88 93 ALA B C 1
ATOM 1584 O O . ALA B 1 93 ? -3.057 -10.883 -11.438 1 98.88 93 ALA B O 1
ATOM 1585 N N . LYS B 1 94 ? -3.713 -11.672 -13.422 1 98.81 94 LYS B N 1
ATOM 1586 C CA . LYS B 1 94 ? -3.295 -10.484 -14.156 1 98.81 94 LYS B CA 1
ATOM 1587 C C . LYS B 1 94 ? -4.035 -9.242 -13.664 1 98.81 94 LYS B C 1
ATOM 1589 O O . LYS B 1 94 ? -3.416 -8.211 -13.391 1 98.81 94 LYS B O 1
ATOM 1594 N N . ARG B 1 95 ? -5.281 -9.375 -13.508 1 98.69 95 ARG B N 1
ATOM 1595 C CA . ARG B 1 95 ? -6.113 -8.258 -13.07 1 98.69 95 ARG B CA 1
ATOM 1596 C C . ARG B 1 95 ? -5.758 -7.84 -11.648 1 98.69 95 ARG B C 1
ATOM 1598 O O . ARG B 1 95 ? -5.625 -6.648 -11.359 1 98.69 95 ARG B O 1
ATOM 1605 N N . LEU B 1 96 ? -5.59 -8.828 -10.836 1 98.69 96 LEU B N 1
ATOM 1606 C CA . LEU B 1 96 ? -5.438 -8.531 -9.414 1 98.69 96 LEU B CA 1
ATOM 1607 C C . LEU B 1 96 ? -4.031 -8.016 -9.109 1 98.69 96 LEU B C 1
ATOM 1609 O O . LEU B 1 96 ? -3.857 -7.137 -8.266 1 98.69 96 LEU B O 1
ATOM 1613 N N . VAL B 1 97 ? -3.014 -8.547 -9.75 1 98.62 97 VAL B N 1
ATOM 1614 C CA . VAL B 1 97 ? -1.676 -8.016 -9.508 1 98.62 97 VAL B CA 1
ATOM 1615 C C . VAL B 1 97 ? -1.593 -6.574 -10 1 98.62 97 VAL B C 1
ATOM 1617 O O . VAL B 1 97 ? -0.898 -5.746 -9.406 1 98.62 97 VAL B O 1
ATOM 1620 N N . GLN B 1 98 ? -2.291 -6.258 -11.094 1 98.25 98 GLN B N 1
ATOM 1621 C CA . GLN B 1 98 ? -2.346 -4.871 -11.547 1 98.25 98 GLN B CA 1
ATOM 1622 C C . GLN B 1 98 ? -2.986 -3.971 -10.492 1 98.25 98 GLN B C 1
ATOM 1624 O O . GLN B 1 98 ? -2.576 -2.822 -10.32 1 98.25 98 GLN B O 1
ATOM 1629 N N . LYS B 1 99 ? -4.004 -4.484 -9.828 1 97.94 99 LYS B N 1
ATOM 1630 C CA . LYS B 1 99 ? -4.637 -3.709 -8.766 1 97.94 99 LYS B CA 1
ATOM 1631 C C . LYS B 1 99 ? -3.65 -3.396 -7.648 1 97.94 99 LYS B C 1
ATOM 1633 O O . LYS B 1 99 ? -3.688 -2.311 -7.066 1 97.94 99 LYS B O 1
ATOM 1638 N N . LEU B 1 100 ? -2.756 -4.336 -7.371 1 97.06 100 LEU B N 1
ATOM 1639 C CA . LEU B 1 100 ? -1.733 -4.082 -6.359 1 97.06 100 LEU B CA 1
ATOM 1640 C C . LEU B 1 100 ? -0.793 -2.969 -6.809 1 97.06 100 LEU B C 1
ATOM 1642 O O . LEU B 1 100 ? -0.454 -2.084 -6.02 1 97.06 100 LEU B O 1
ATOM 1646 N N . ILE B 1 101 ? -0.385 -3.055 -8.023 1 94.75 101 ILE B N 1
ATOM 1647 C CA . ILE B 1 101 ? 0.5 -2.025 -8.562 1 94.75 101 ILE B CA 1
ATOM 1648 C C . ILE B 1 101 ? -0.197 -0.668 -8.516 1 94.75 101 ILE B C 1
ATOM 1650 O O . ILE B 1 101 ? 0.385 0.32 -8.062 1 94.75 101 ILE B O 1
ATOM 1654 N N . ASN B 1 102 ? -1.475 -0.618 -8.922 1 94.94 102 ASN B N 1
ATOM 1655 C CA . ASN B 1 102 ? -2.238 0.625 -8.906 1 94.94 102 ASN B CA 1
ATOM 1656 C C . ASN B 1 102 ? -2.412 1.156 -7.488 1 94.94 102 ASN B C 1
ATOM 1658 O O . ASN B 1 102 ? -2.57 2.361 -7.285 1 94.94 102 ASN B O 1
ATOM 1662 N N . HIS B 1 103 ? -2.383 0.317 -6.555 1 95.56 103 HIS B N 1
ATOM 1663 C CA . HIS B 1 103 ? -2.578 0.656 -5.148 1 95.56 103 HIS B CA 1
ATOM 1664 C C . HIS B 1 103 ? -1.298 1.21 -4.535 1 95.56 103 HIS B C 1
ATOM 1666 O O . HIS B 1 103 ? -1.302 1.658 -3.385 1 95.56 103 HIS B O 1
ATOM 1672 N N . GLY B 1 104 ? -0.176 1.037 -5.305 1 92.94 104 GLY B N 1
ATOM 1673 C CA . GLY B 1 104 ? 1.088 1.62 -4.883 1 92.94 104 GLY B CA 1
ATOM 1674 C C . GLY B 1 104 ? 2.018 0.618 -4.227 1 92.94 104 GLY B C 1
ATOM 1675 O O . GLY B 1 104 ? 3.045 0.995 -3.658 1 92.94 104 GLY B O 1
ATOM 1676 N N . CYS B 1 105 ? 1.672 -0.597 -4.324 1 93.19 105 CYS B N 1
ATOM 1677 C CA . CYS B 1 105 ? 2.557 -1.615 -3.768 1 93.19 105 CYS B CA 1
ATOM 1678 C C . CYS B 1 105 ? 3.781 -1.816 -4.652 1 93.19 105 CYS B C 1
ATOM 1680 O O . CYS B 1 105 ? 3.68 -1.769 -5.879 1 93.19 105 CYS B O 1
ATOM 1682 N N . THR B 1 106 ? 4.895 -2.158 -3.934 1 89.56 106 THR B N 1
ATOM 1683 C CA . THR B 1 106 ? 6.109 -2.205 -4.738 1 89.56 106 THR B CA 1
ATOM 1684 C C . THR B 1 106 ? 6.781 -3.57 -4.629 1 89.56 106 THR B C 1
ATOM 1686 O O . THR B 1 106 ? 7.625 -3.924 -5.453 1 89.56 106 THR B O 1
ATOM 1689 N N . ALA B 1 107 ? 6.418 -4.281 -3.576 1 89.12 107 ALA B N 1
ATOM 1690 C CA . ALA B 1 107 ? 7.066 -5.582 -3.426 1 89.12 107 ALA B CA 1
ATOM 1691 C C . ALA B 1 107 ? 6.055 -6.668 -3.076 1 89.12 107 ALA B C 1
ATOM 1693 O O . ALA B 1 107 ? 6.012 -7.719 -3.721 1 89.12 107 ALA B O 1
ATOM 1694 N N . CYS B 1 108 ? 5.289 -6.359 -2.121 1 94.19 108 CYS B N 1
ATOM 1695 C CA . CYS B 1 108 ? 4.32 -7.32 -1.605 1 94.19 108 CYS B CA 1
ATOM 1696 C C . CYS B 1 108 ? 2.947 -6.676 -1.441 1 94.19 108 CYS B C 1
ATOM 1698 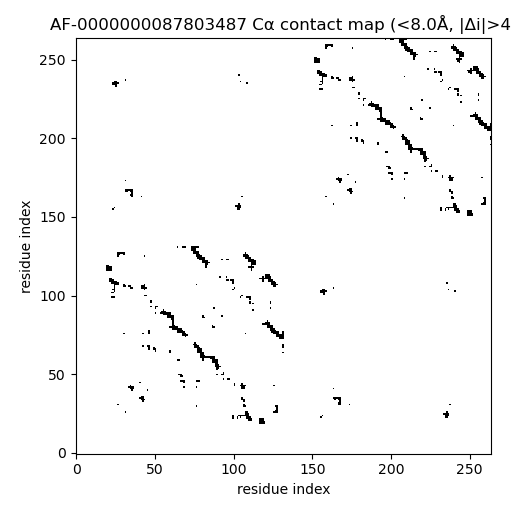O O . CYS B 1 108 ? 2.82 -5.449 -1.512 1 94.19 108 CYS B O 1
ATOM 1700 N N . GLY B 1 109 ? 1.978 -7.551 -1.246 1 97.12 109 GLY B N 1
ATOM 1701 C CA . GLY B 1 109 ? 0.627 -7.09 -0.965 1 97.12 109 GLY B CA 1
ATOM 1702 C C . GLY B 1 109 ? -0.423 -8.172 -1.151 1 97.12 109 GLY B C 1
ATOM 1703 O O . GLY B 1 109 ? -0.104 -9.289 -1.558 1 97.12 109 GLY B O 1
ATOM 1704 N N . SER B 1 110 ? -1.599 -7.809 -0.742 1 98.56 110 SER B N 1
ATOM 1705 C CA . SER B 1 110 ? -2.762 -8.68 -0.903 1 98.56 110 SER B CA 1
ATOM 1706 C C . SER B 1 110 ? -3.963 -7.898 -1.43 1 98.56 110 SER B C 1
ATOM 1708 O O . SER B 1 110 ? -4.184 -6.75 -1.04 1 98.56 110 SER B O 1
ATOM 1710 N N . VAL B 1 111 ? -4.703 -8.57 -2.234 1 98.38 111 VAL B N 1
ATOM 1711 C CA . VAL B 1 111 ? -5.891 -7.961 -2.822 1 98.38 111 VAL B CA 1
ATOM 1712 C C . VAL B 1 111 ? -7.039 -8.969 -2.834 1 98.38 111 VAL B C 1
ATOM 1714 O O . VAL B 1 111 ? -6.863 -10.117 -3.244 1 98.38 111 VAL B O 1
ATOM 1717 N N . PRO B 1 112 ? -8.234 -8.477 -2.354 1 97.62 112 PRO B N 1
ATOM 1718 C CA . PRO B 1 112 ? -9.375 -9.391 -2.361 1 97.62 112 PRO B CA 1
ATOM 1719 C C . PRO B 1 112 ? -9.711 -9.898 -3.762 1 97.62 112 PRO B C 1
ATOM 1721 O O . PRO B 1 112 ? -9.633 -9.141 -4.734 1 97.62 112 PRO B O 1
ATOM 1724 N N . THR B 1 113 ? -10.164 -11.102 -3.844 1 97.38 113 THR B N 1
ATOM 1725 C CA . THR B 1 113 ? -10.578 -11.672 -5.121 1 97.38 113 THR B CA 1
ATOM 1726 C C . THR B 1 113 ? -12.031 -11.336 -5.414 1 97.38 113 THR B C 1
ATOM 1728 O O . THR B 1 113 ? -12.469 -11.375 -6.57 1 97.38 113 THR B O 1
ATOM 1731 N N . GLY B 1 114 ? -12.828 -11.055 -4.363 1 92.75 114 GLY B N 1
ATOM 1732 C CA . GLY B 1 114 ? -14.25 -10.844 -4.531 1 92.75 114 GLY B CA 1
ATOM 1733 C C . GLY B 1 114 ? -14.641 -9.375 -4.555 1 92.75 114 GLY B C 1
ATOM 1734 O O . GLY B 1 114 ? -13.773 -8.5 -4.625 1 92.75 114 GLY B O 1
ATOM 1735 N N . LYS B 1 115 ? -15.922 -9.195 -4.438 1 91 115 LYS B N 1
ATOM 1736 C CA . LYS B 1 115 ? -16.484 -7.848 -4.531 1 91 115 LYS B CA 1
ATOM 1737 C C . LYS B 1 115 ? -16.281 -7.082 -3.227 1 91 115 LYS B C 1
ATOM 1739 O O . LYS B 1 115 ? -16.172 -5.855 -3.234 1 91 115 LYS B O 1
ATOM 1744 N N . GLU B 1 116 ? -16.281 -7.848 -2.205 1 90.06 116 GLU B N 1
ATOM 1745 C CA . GLU B 1 116 ? -16.078 -7.207 -0.908 1 90.06 116 GLU B CA 1
ATOM 1746 C C . GLU B 1 116 ? -14.617 -6.855 -0.683 1 90.06 116 GLU B C 1
ATOM 1748 O O . GLU B 1 116 ? -13.727 -7.613 -1.077 1 90.06 116 GLU B O 1
ATOM 1753 N N . ASN B 1 117 ? -14.453 -5.762 -0.065 1 90.38 117 ASN B N 1
ATOM 1754 C CA . ASN B 1 117 ? -13.086 -5.34 0.236 1 90.38 117 ASN B CA 1
ATOM 1755 C C . ASN B 1 117 ? -12.562 -6 1.507 1 90.38 117 ASN B C 1
ATOM 1757 O O . ASN B 1 117 ? -12.312 -5.324 2.506 1 90.38 117 ASN B O 1
ATOM 1761 N N . THR B 1 118 ? -12.422 -7.223 1.418 1 94.44 118 THR B N 1
ATOM 1762 C CA . THR B 1 118 ? -11.844 -7.984 2.521 1 94.44 118 THR B CA 1
ATOM 1763 C C . THR B 1 118 ? -11.008 -9.148 1.999 1 94.44 118 THR B C 1
ATOM 1765 O O . THR B 1 118 ? -11.438 -9.875 1.1 1 94.44 118 THR B O 1
ATOM 1768 N N . VAL B 1 119 ? -9.852 -9.344 2.574 1 96.94 119 VAL B N 1
ATOM 1769 C CA . VAL B 1 119 ? -8.945 -10.398 2.121 1 96.94 119 VAL B CA 1
ATOM 1770 C C . VAL B 1 119 ? -9.281 -11.711 2.832 1 96.94 119 VAL B C 1
ATOM 1772 O O . VAL B 1 119 ? -8.727 -12.758 2.504 1 96.94 119 VAL B O 1
ATOM 1775 N N . LYS B 1 120 ? -10.258 -11.672 3.678 1 95.56 120 LYS B N 1
ATOM 1776 C CA . LYS B 1 120 ? -10.609 -12.852 4.457 1 95.56 120 LYS B CA 1
ATOM 1777 C C . LYS B 1 120 ? -11.328 -13.883 3.594 1 95.56 120 LYS B C 1
ATOM 1779 O O . LYS B 1 120 ? -11.359 -15.07 3.932 1 95.56 120 LYS B O 1
ATOM 1784 N N . LYS B 1 121 ? -11.891 -13.422 2.529 1 95.19 121 LYS B N 1
ATOM 1785 C CA . LYS B 1 121 ? -12.711 -14.312 1.718 1 95.19 121 LYS B CA 1
ATOM 1786 C C . LYS B 1 121 ? -12.031 -14.633 0.389 1 95.19 121 LYS B C 1
ATOM 1788 O O . LYS B 1 121 ? -12.703 -14.922 -0.605 1 95.19 121 LYS B O 1
ATOM 1793 N N . GLY B 1 122 ? -10.828 -14.477 0.381 1 97.56 122 GLY B N 1
ATOM 1794 C CA . GLY B 1 122 ? -10.039 -14.734 -0.815 1 97.56 122 GLY B CA 1
ATOM 1795 C C . GLY B 1 122 ? -9.188 -13.547 -1.236 1 97.56 122 GLY B C 1
ATOM 1796 O O . GLY B 1 122 ? -9.656 -12.406 -1.217 1 97.56 122 GLY B O 1
ATOM 1797 N N . GLN B 1 123 ? -7.988 -13.922 -1.588 1 98.69 123 GLN B N 1
ATOM 1798 C CA . GLN B 1 123 ? -7.055 -12.875 -1.995 1 98.69 123 GLN B CA 1
ATOM 1799 C C . GLN B 1 123 ? -5.992 -13.422 -2.941 1 98.69 123 GLN B C 1
ATOM 1801 O O . GLN B 1 123 ? -5.695 -14.625 -2.926 1 98.69 123 GLN B O 1
ATOM 1806 N N . LEU B 1 124 ? -5.535 -12.539 -3.838 1 98.81 124 LEU B N 1
ATOM 1807 C CA . LEU B 1 124 ? -4.203 -12.719 -4.41 1 98.81 124 LEU B CA 1
ATOM 1808 C C . LEU B 1 124 ? -3.145 -12.055 -3.535 1 98.81 124 LEU B C 1
ATOM 1810 O O . LEU B 1 124 ? -3.293 -10.898 -3.137 1 98.81 124 LEU B O 1
ATOM 1814 N N . THR B 1 125 ? -2.117 -12.797 -3.246 1 98.69 125 THR B N 1
ATOM 1815 C CA . THR B 1 125 ? -1.028 -12.336 -2.391 1 98.69 125 THR B CA 1
ATOM 1816 C C . THR B 1 125 ? 0.308 -12.43 -3.123 1 98.69 125 THR B C 1
ATOM 1818 O O . THR B 1 125 ? 0.579 -13.414 -3.814 1 98.69 125 THR B O 1
ATOM 1821 N N . VAL B 1 126 ? 1.059 -11.352 -3.074 1 97.62 126 VAL B N 1
ATOM 1822 C CA . VAL B 1 126 ? 2.48 -11.375 -3.402 1 97.62 126 VAL B CA 1
ATOM 1823 C C . VAL B 1 126 ?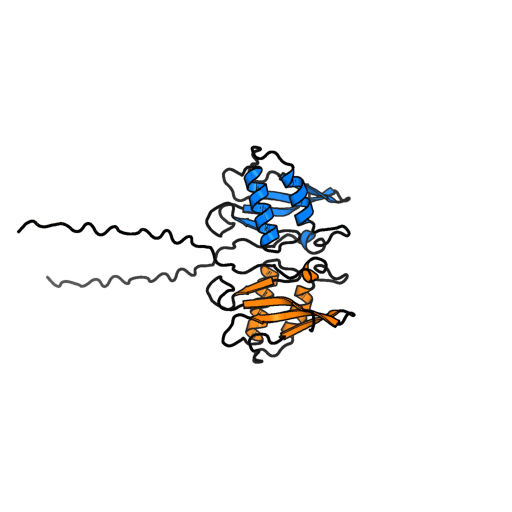 3.309 -11.219 -2.129 1 97.62 126 VAL B C 1
ATOM 1825 O O . VAL B 1 126 ? 3.168 -10.227 -1.411 1 97.62 126 VAL B O 1
ATOM 1828 N N . ASN B 1 127 ? 4.156 -12.266 -1.856 1 95.75 127 ASN B N 1
ATOM 1829 C CA . ASN B 1 127 ? 4.91 -12.266 -0.606 1 95.75 127 ASN B CA 1
ATOM 1830 C C . ASN B 1 127 ? 6.207 -13.062 -0.73 1 95.75 127 ASN B C 1
ATOM 1832 O O . ASN B 1 127 ? 6.387 -13.812 -1.688 1 95.75 127 ASN B O 1
ATOM 1836 N N . TYR B 1 128 ? 7.062 -12.727 0.22 1 92.69 128 TYR B N 1
ATOM 1837 C CA . TYR B 1 128 ? 8.305 -13.484 0.318 1 92.69 128 TYR B CA 1
ATOM 1838 C C . TYR B 1 128 ? 8.031 -14.914 0.779 1 92.69 128 TYR B C 1
ATOM 1840 O O . TYR B 1 128 ? 7.242 -15.133 1.7 1 92.69 128 TYR B O 1
ATOM 1848 N N . VAL B 1 129 ? 8.625 -15.875 0.08 1 92.12 129 VAL B N 1
ATOM 1849 C CA . VAL B 1 129 ? 8.484 -17.281 0.438 1 92.12 129 VAL B CA 1
ATOM 1850 C C . VAL B 1 129 ? 9.859 -17.922 0.543 1 92.12 129 VAL B C 1
ATOM 1852 O O . VAL B 1 129 ? 10.781 -17.562 -0.187 1 92.12 129 VAL B O 1
ATOM 1855 N N . SER B 1 130 ? 9.93 -18.875 1.466 1 88.75 130 SER B N 1
ATOM 1856 C CA . SER B 1 130 ? 11.195 -19.547 1.698 1 88.75 130 SER B CA 1
ATOM 1857 C C . SER B 1 130 ? 11.484 -20.578 0.61 1 88.75 130 SER B C 1
ATOM 1859 O O . SER B 1 130 ? 12.641 -20.906 0.342 1 88.75 130 SER B O 1
ATOM 1861 N N . LYS B 1 131 ? 10.445 -21.125 -0.052 1 88.44 131 LYS B N 1
ATOM 1862 C CA . LYS B 1 131 ? 10.609 -22.078 -1.141 1 88.44 131 LYS B CA 1
ATOM 1863 C C . LYS B 1 131 ? 9.766 -21.688 -2.35 1 88.44 131 LYS B C 1
ATOM 1865 O O . LYS B 1 131 ? 8.672 -22.219 -2.549 1 88.44 131 LYS B O 1
ATOM 1870 N N . PRO B 1 132 ? 10.352 -20.906 -3.234 1 82.56 132 PRO B N 1
ATOM 1871 C CA . PRO B 1 132 ? 9.602 -20.469 -4.414 1 82.56 132 PRO B CA 1
ATOM 1872 C C . PRO B 1 132 ? 9.539 -21.547 -5.5 1 82.56 132 PRO B C 1
ATOM 1874 O O . PRO B 1 132 ? 10.391 -22.438 -5.547 1 82.56 132 PRO B O 1
#

Organism: Aspergillus candidus (NCBI:txid41067)

Secondary structure (DSSP, 8-state):
----------------------SB----GGGTTTSB-SSSSBHHHHHHHHHHTS-TT-EE-TT-EEEEEE-TTS-EEEEEEES-SS-EEHHHHHHHHHHHHHTT-SS-EEEESSSSS-GGG-EEEEEEES--/----------------------SB----GGGTTTSB-SSSSBHHHHHHHHHHTS-TT-EE-TT-EEEEEE-TTS-EEEEEEES-SS-EEHHHHHHHHHHHHHTT-SS-EEEESSSSS-GGG-EEEEEEES--

Solvent-accessible surface area (backbone atoms only — not comparable to full-atom values): 14320 Å² total; per-residue (Å²): 134,85,81,74,80,79,78,74,80,79,78,80,74,77,73,72,73,69,76,57,61,35,61,40,23,38,57,48,77,74,28,61,69,41,20,42,42,98,57,96,54,31,44,34,55,52,42,45,56,53,40,66,69,47,57,50,80,46,75,35,48,53,65,36,78,75,34,63,49,71,48,95,85,52,27,24,38,31,31,28,30,36,63,40,92,76,39,46,33,29,48,51,50,45,55,48,52,48,49,41,49,72,38,32,34,37,39,18,19,37,31,34,69,56,91,54,64,27,36,78,71,8,20,45,32,28,32,51,37,76,76,103,133,84,81,76,78,80,79,76,81,79,78,79,75,76,71,72,72,68,77,58,62,34,60,40,23,39,58,48,78,72,29,62,68,40,20,41,42,100,57,94,56,29,44,34,54,51,42,44,56,53,41,66,72,48,56,52,79,46,74,35,47,53,64,37,76,74,33,64,49,69,47,94,85,51,27,23,38,30,31,27,30,36,65,38,92,74,39,46,34,29,49,50,52,45,54,48,52,49,50,41,48,72,39,32,34,36,39,17,20,36,30,34,69,55,91,55,66,27,37,79,71,8,19,44,33,28,32,52,36,77,76,102

pLDDT: mean 84.36, std 19.85, range [27.59, 98.88]

Foldseek 3Di:
DPPPPPPDDDPPPPPPCPVAAFKDQDEDPVQVPQQDDPDPAGQLVVQLVQLVPDDQADFADAPDFRDWDADPLQKTKTKAKHLEDGGHGSVLVNVQSVVNVVVPHRAWIWHASDPDRHCNHMIIIIYIDNHD/DPPPPPPDPDPPPPPPCPVAAFKDQDEDPVQVPQLDDPDPAGQLVVQLVQLVPDDQAAFAAAPDFRDWDADPLQKTKTKAKHLEDGGHGSVLVNVQSVVNVVVPHRAWIWHASDPDRHCNHMIIIIYIDNHD

Radius of gyration: 23.16 Å; Cα contacts (8 Å, |Δi|>4): 579; chains: 2; bounding box: 85×47×55 Å

InterPro domains:
  IPR011329 Killer toxin Kp4/SMK [SSF55221] (21-132)
  IPR015131 Killer toxin, Kp4 [PF09044] (11-130)

Nearest PDB structures (foldseek):
  1kpt-assembly1_B  TM=9.179E-01  e=9.365E-11  Mycosarcoma maydis
  5jqm-assembly1_A  TM=2.861E-01  e=8.412E+00  Sacc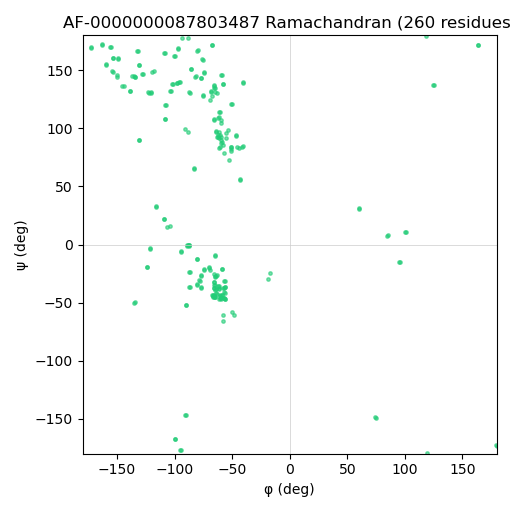haromyces cerevisiae S288C
  3hxm-assembly1_A  TM=2.642E-01  e=8.968E+00  Thermus thermophilus HB27
  1kpt-assembly1_B  TM=9.180E-01  e=1.692E-10  Mycosarcoma maydis
  5jqm-assembly1_A  TM=2.858E-01  e=7.639E+00  Saccharomyces cerevisiae S288C